Protein AF-A0A921FK19-F1 (afdb_monomer_lite)

Foldseek 3Di:
DDDDDDDDDDDPPPPPPDPDPDDPDDPDQQFDPPVPADWDADPDPPDQFRIWGDHRRDIDTHGDPDPQAPDDLFPQDPLLLLLLVLVLCCVPVNDLSVVQLVLLVVFFWEWEWAADDPPQPADADHTWIQTHRPDRQQWTWYWHDDTQQIKIFTDTPSHTDDIDGSVRSSNVCSVVHCNVVSVVRSVRYDYDDDD

Radius of gyration: 23.71 Å; chains: 1; bounding box: 50×85×59 Å

Sequence (195 aa):
MSLVALFLVIVPVLATTQKVEAAWGNLGVYNMPSKMRGTWVSRDKKSVYNKIRITKNTITLTHKHKAKGTLSANDISPQENVALITVYAANKYRGAWQSTLQNAEHSSLNVSLIKRDDSSNYRGQGYIYEVNAGKDLHTRYTLQGNGSSQKIFLYQDERYLGTATVEQIVRFLNEINCDAEISHLQKKVTIGGSS

pLDDT: mean 79.04, std 20.81, range [30.19, 98.31]

Secondary structure (DSSP, 8-state):
-----------------------TTSS------GGG-EEE--SSTT-SEEEEEE-SS-EEEEE--PPPP---SSS--HHHHHHHHHHHHHHHH-THHHHHHHHHHHS-EEEEEEPPPTT----SEEEEEEEEESEEEEEEEEEES-GGG-EEEEEETTEEEEEEEHHHHHHHHHHHT-HHHHHHHGGGEEEPPP-

Structure (mmCIF, N/CA/C/O backbone):
data_AF-A0A921FK19-F1
#
_entry.id   AF-A0A921FK19-F1
#
loop_
_atom_site.group_PDB
_atom_site.id
_atom_site.type_symbol
_atom_site.label_atom_id
_atom_site.label_alt_id
_atom_site.label_comp_id
_atom_site.label_asym_id
_atom_site.label_entity_id
_atom_site.label_seq_id
_atom_site.pdbx_PDB_ins_code
_atom_site.Cartn_x
_atom_site.Cartn_y
_atom_site.Cartn_z
_atom_site.occupancy
_atom_site.B_iso_or_equiv
_atom_site.auth_seq_id
_atom_site.auth_comp_id
_atom_site.auth_asym_id
_atom_site.auth_atom_id
_atom_site.pdbx_PDB_model_num
ATOM 1 N N . MET A 1 1 ? -23.857 -68.779 -34.425 1.00 38.28 1 MET A N 1
ATOM 2 C CA . MET A 1 1 ? -22.554 -68.606 -33.746 1.00 38.28 1 MET A CA 1
ATOM 3 C C . MET A 1 1 ? -22.171 -67.135 -33.802 1.00 38.28 1 MET A C 1
ATOM 5 O O . MET A 1 1 ? -22.432 -66.507 -34.816 1.00 38.28 1 MET A O 1
ATOM 9 N N . SER A 1 2 ? -21.545 -66.654 -32.725 1.00 35.28 2 SER A N 1
ATOM 10 C CA . SER A 1 2 ? -20.979 -65.316 -32.479 1.00 35.28 2 SER A CA 1
ATOM 11 C C . SER A 1 2 ? -21.876 -64.322 -31.725 1.00 35.28 2 SER A C 1
ATOM 13 O O . SER A 1 2 ? -22.684 -63.594 -32.294 1.00 35.28 2 SER A O 1
ATOM 15 N N . LEU A 1 3 ? -21.700 -64.343 -30.401 1.00 31.41 3 LEU A N 1
ATOM 16 C CA . LEU A 1 3 ? -22.184 -63.383 -29.415 1.00 31.41 3 LEU A CA 1
ATOM 17 C C . LEU A 1 3 ? -21.084 -62.316 -29.256 1.00 31.41 3 LEU A C 1
ATOM 19 O O . LEU A 1 3 ? -19.992 -62.635 -28.789 1.00 31.41 3 LEU A O 1
ATOM 23 N N . VAL A 1 4 ? -21.334 -61.075 -29.674 1.00 33.69 4 VAL A N 1
ATOM 24 C CA . VAL A 1 4 ? -20.392 -59.960 -29.470 1.00 33.69 4 VAL A CA 1
ATOM 25 C C . VAL A 1 4 ? -20.648 -59.368 -28.085 1.00 33.69 4 VAL A C 1
ATOM 27 O O . VAL A 1 4 ? -21.677 -58.737 -27.851 1.00 33.69 4 VAL A O 1
ATOM 30 N N . ALA A 1 5 ? -19.724 -59.606 -27.155 1.00 35.12 5 ALA A N 1
ATOM 31 C CA . ALA A 1 5 ? -19.734 -59.020 -25.820 1.00 35.12 5 ALA A CA 1
ATOM 32 C C . ALA A 1 5 ? -19.199 -57.579 -25.872 1.00 35.12 5 ALA A C 1
ATOM 34 O O . ALA A 1 5 ? -18.037 -57.348 -26.204 1.00 35.12 5 ALA A O 1
ATOM 35 N N . LEU A 1 6 ? -20.049 -56.610 -25.533 1.00 30.19 6 LEU A N 1
ATOM 36 C CA . LEU A 1 6 ? -19.676 -55.207 -25.366 1.00 30.19 6 LEU A CA 1
ATOM 37 C C . LEU A 1 6 ? -19.079 -55.017 -23.961 1.00 30.19 6 LEU A C 1
ATOM 39 O O . LEU A 1 6 ? -19.810 -54.941 -22.975 1.00 30.19 6 LEU A O 1
ATOM 43 N N . PHE A 1 7 ? -17.750 -54.961 -23.856 1.00 32.59 7 PHE A N 1
ATOM 44 C CA . PHE A 1 7 ? -17.071 -54.579 -22.616 1.00 32.59 7 PHE A CA 1
ATOM 45 C C . PHE A 1 7 ? -17.133 -53.058 -22.439 1.00 32.59 7 PHE A C 1
ATOM 47 O O . PHE A 1 7 ? -16.473 -52.304 -23.152 1.00 32.59 7 PHE A O 1
ATOM 54 N N . LEU A 1 8 ? -17.922 -52.607 -21.463 1.00 30.95 8 LEU A N 1
ATOM 55 C CA . LEU A 1 8 ? -17.896 -51.233 -20.971 1.00 30.95 8 LEU A CA 1
ATOM 56 C C . LEU A 1 8 ? -16.651 -51.067 -20.080 1.00 30.95 8 LEU A C 1
ATOM 58 O O . LEU A 1 8 ? -16.629 -51.527 -18.939 1.00 30.95 8 LEU A O 1
ATOM 62 N N . VAL A 1 9 ? -15.595 -50.437 -20.596 1.00 33.25 9 VAL A N 1
ATOM 63 C CA . VAL A 1 9 ? -14.427 -50.049 -19.790 1.00 33.25 9 VAL A CA 1
ATOM 64 C C . VAL A 1 9 ? -14.761 -48.741 -19.078 1.00 33.25 9 VAL A C 1
ATOM 66 O O . VAL A 1 9 ? -14.727 -47.666 -19.673 1.00 33.25 9 VAL A O 1
ATOM 69 N N . ILE A 1 10 ? -15.107 -48.825 -17.795 1.00 34.75 10 ILE A N 1
ATOM 70 C CA . ILE A 1 10 ? -15.200 -47.651 -16.924 1.00 34.75 10 ILE A CA 1
ATOM 71 C C . ILE A 1 10 ? -13.774 -47.315 -16.485 1.00 34.75 10 ILE A C 1
ATOM 73 O O . ILE A 1 10 ? -13.191 -48.024 -15.669 1.00 34.75 10 ILE A O 1
ATOM 77 N N . VAL A 1 11 ? -13.199 -46.247 -17.039 1.00 32.69 11 VAL A N 1
ATOM 78 C CA . VAL A 1 11 ? -11.940 -45.674 -16.545 1.00 32.69 11 VAL A CA 1
ATOM 79 C C . VAL A 1 11 ? -12.284 -44.772 -15.356 1.00 32.69 11 VAL A C 1
ATOM 81 O O . VAL A 1 11 ? -12.947 -43.752 -15.560 1.00 32.69 11 VAL A O 1
ATOM 84 N N . PRO A 1 12 ? -11.885 -45.093 -14.112 1.00 36.03 12 PRO A N 1
ATOM 85 C CA . PRO A 1 12 ? -12.040 -44.147 -13.021 1.00 36.03 12 PRO A CA 1
ATOM 86 C C . PRO A 1 12 ? -11.080 -42.977 -13.257 1.00 36.03 12 PRO A C 1
ATOM 88 O O . PRO A 1 12 ? -9.860 -43.131 -13.210 1.00 36.03 12 PRO A O 1
ATOM 91 N N . VAL A 1 13 ? -11.638 -41.793 -13.521 1.00 36.69 13 VAL A N 1
ATOM 92 C CA . VAL A 1 13 ? -10.896 -40.531 -13.461 1.00 36.69 13 VAL A CA 1
ATOM 93 C C . VAL A 1 13 ? -10.441 -40.358 -12.017 1.00 36.69 13 VAL A C 1
ATOM 95 O O . VAL A 1 13 ? -11.235 -40.050 -11.127 1.00 36.69 13 VAL A O 1
ATOM 98 N N . LEU A 1 14 ? -9.157 -40.607 -11.777 1.00 33.62 14 LEU A N 1
ATOM 99 C CA . LEU A 1 14 ? -8.515 -40.354 -10.499 1.00 33.62 14 LEU A CA 1
ATOM 100 C C . LEU A 1 14 ? -8.402 -38.832 -10.343 1.00 33.62 14 LEU A C 1
ATOM 102 O O . LEU A 1 14 ? -7.459 -38.206 -10.821 1.00 33.62 14 LEU A O 1
ATOM 106 N N . ALA A 1 15 ? -9.409 -38.215 -9.726 1.00 38.22 15 ALA A N 1
ATOM 107 C CA . ALA A 1 15 ? -9.343 -36.818 -9.332 1.00 38.22 15 ALA A CA 1
ATOM 108 C C . ALA A 1 15 ? -8.298 -36.688 -8.215 1.00 38.22 15 ALA A C 1
ATOM 110 O O . ALA A 1 15 ? -8.593 -36.879 -7.037 1.00 38.22 15 ALA A O 1
ATOM 111 N N . THR A 1 16 ? -7.052 -36.389 -8.578 1.00 36.16 16 THR A N 1
ATOM 112 C CA . THR A 1 16 ? -6.035 -35.950 -7.624 1.00 36.16 16 THR A CA 1
ATOM 113 C C . THR A 1 16 ? -6.447 -34.589 -7.081 1.00 36.16 16 THR A C 1
ATOM 115 O O . THR A 1 16 ? -6.124 -33.547 -7.648 1.00 36.16 16 THR A O 1
ATOM 118 N N . THR A 1 17 ? -7.191 -34.585 -5.976 1.00 35.88 17 THR A N 1
ATOM 119 C CA . THR A 1 17 ? -7.379 -33.393 -5.151 1.00 35.88 17 THR A CA 1
ATOM 120 C C . THR A 1 17 ? -6.024 -32.999 -4.579 1.00 35.88 17 THR A C 1
ATOM 122 O O . THR A 1 17 ? -5.540 -33.611 -3.627 1.00 35.88 17 THR A O 1
ATOM 125 N N . GLN A 1 18 ? -5.398 -31.984 -5.177 1.00 34.72 18 GLN A N 1
ATOM 126 C CA . GLN A 1 18 ? -4.282 -31.273 -4.568 1.00 34.72 18 GLN A CA 1
ATOM 127 C C . GLN A 1 18 ? -4.732 -30.782 -3.190 1.00 34.72 18 GLN A C 1
ATOM 129 O O . GLN A 1 18 ? -5.675 -29.999 -3.060 1.00 34.72 18 GLN A O 1
ATOM 134 N N . LYS A 1 19 ? -4.078 -31.293 -2.149 1.00 36.41 19 LYS A N 1
ATOM 135 C CA . LYS A 1 19 ? -4.316 -30.909 -0.764 1.00 36.41 19 LYS A CA 1
ATOM 136 C C . LYS A 1 19 ? -3.743 -29.505 -0.575 1.00 36.41 19 LYS A C 1
ATOM 138 O O . LYS A 1 19 ? -2.561 -29.345 -0.299 1.00 36.41 19 LYS A O 1
ATOM 143 N N . VAL A 1 20 ? -4.570 -28.485 -0.791 1.00 42.38 20 VAL A N 1
ATOM 144 C CA . VAL A 1 20 ? -4.238 -27.111 -0.409 1.00 42.38 20 VAL A CA 1
ATOM 145 C C . VAL A 1 20 ? -4.179 -27.100 1.115 1.00 42.38 20 VAL A C 1
ATOM 147 O O . VAL A 1 20 ? -5.205 -27.281 1.774 1.00 42.38 20 VAL A O 1
ATOM 150 N N . GLU A 1 21 ? -2.984 -26.955 1.687 1.00 37.41 21 GLU A N 1
ATOM 151 C CA . GLU A 1 21 ? -2.832 -26.720 3.120 1.00 37.41 21 GLU A CA 1
ATOM 152 C C . GLU A 1 21 ? -3.488 -25.381 3.456 1.00 37.41 21 GLU A C 1
ATOM 154 O O . GLU A 1 21 ? -2.962 -24.295 3.220 1.00 37.41 21 GLU A O 1
ATOM 159 N N . ALA A 1 22 ? -4.720 -25.478 3.941 1.00 40.38 22 ALA A N 1
ATOM 160 C CA . ALA A 1 22 ? -5.491 -24.360 4.426 1.00 40.38 22 ALA A CA 1
ATOM 161 C C . ALA A 1 22 ? -4.767 -23.736 5.624 1.00 40.38 22 ALA A C 1
ATOM 163 O O . ALA A 1 22 ? -4.707 -24.332 6.700 1.00 40.38 22 ALA A O 1
ATOM 164 N N . ALA A 1 23 ? -4.280 -22.505 5.455 1.00 42.38 23 ALA A N 1
ATOM 165 C CA . ALA A 1 23 ? -4.011 -21.622 6.579 1.00 42.38 23 ALA A CA 1
ATOM 166 C C . ALA A 1 23 ? -5.247 -21.609 7.500 1.00 42.38 23 ALA A C 1
ATOM 168 O O . ALA A 1 23 ? -6.385 -21.577 7.022 1.00 42.38 23 ALA A O 1
ATOM 169 N N . TRP A 1 24 ? -5.003 -21.720 8.806 1.00 37.69 24 TRP A N 1
ATOM 170 C CA . TRP A 1 24 ? -5.981 -21.779 9.894 1.00 37.69 24 TRP A CA 1
ATOM 171 C C . TRP A 1 24 ? -7.350 -21.160 9.552 1.00 37.69 24 TRP A C 1
ATOM 173 O O . TRP A 1 24 ? -7.464 -19.954 9.354 1.00 37.69 24 TRP A O 1
ATOM 183 N N . GLY A 1 25 ? -8.398 -21.996 9.517 1.00 48.38 25 GLY A N 1
ATOM 184 C CA . GLY A 1 25 ? -9.800 -21.553 9.443 1.00 48.38 25 GLY A CA 1
ATOM 185 C C . GLY A 1 25 ? -10.591 -21.925 8.183 1.00 48.38 25 GLY A C 1
ATOM 186 O O . GLY A 1 25 ? -11.800 -21.721 8.174 1.00 48.38 25 GLY A O 1
ATOM 187 N N . ASN A 1 26 ? -9.974 -22.514 7.153 1.00 49.28 26 ASN A N 1
ATOM 188 C CA . ASN A 1 26 ? -10.651 -22.732 5.860 1.00 49.28 26 ASN A CA 1
ATOM 189 C C . ASN A 1 26 ? -11.388 -24.079 5.676 1.00 49.28 26 ASN A C 1
ATOM 191 O O . ASN A 1 26 ? -12.011 -24.271 4.636 1.00 49.28 26 ASN A O 1
ATOM 195 N N . LEU A 1 27 ? -11.351 -25.016 6.636 1.00 43.97 27 LEU A N 1
ATOM 196 C CA . LEU A 1 27 ? -11.938 -26.365 6.452 1.00 43.97 27 LEU A CA 1
ATOM 197 C C . LEU A 1 27 ? -12.694 -26.943 7.664 1.00 43.97 27 LEU A C 1
ATOM 199 O O . LEU A 1 27 ? -13.139 -28.087 7.629 1.00 43.97 27 LEU A O 1
ATOM 203 N N . GLY A 1 28 ? -12.893 -26.170 8.731 1.00 49.59 28 GLY A N 1
ATOM 204 C CA . GLY A 1 28 ? -13.719 -26.600 9.859 1.00 49.59 28 GLY A CA 1
ATOM 205 C C . GLY A 1 28 ? -15.136 -26.059 9.729 1.00 49.59 28 GLY A C 1
ATOM 206 O O . GLY A 1 28 ? -15.317 -24.844 9.707 1.00 49.59 28 GLY A O 1
ATOM 207 N N . VAL A 1 29 ? -16.158 -26.922 9.721 1.00 54.28 29 VAL A N 1
ATOM 208 C CA . VAL A 1 29 ? -17.559 -26.494 9.907 1.00 54.28 29 VAL A CA 1
ATOM 209 C C . VAL A 1 29 ? -17.757 -26.117 11.380 1.00 54.28 29 VAL A C 1
ATOM 211 O O . VAL A 1 29 ? -18.472 -26.783 12.127 1.00 54.28 29 VAL A O 1
ATOM 214 N N . TYR A 1 30 ? -17.061 -25.079 11.847 1.00 57.38 30 TYR A N 1
ATOM 215 C CA . TYR A 1 30 ? -17.230 -24.585 13.203 1.00 57.38 30 TYR A CA 1
ATOM 216 C C . TYR A 1 30 ? -18.562 -23.842 13.280 1.00 57.38 30 TYR A C 1
ATOM 218 O O . TYR A 1 30 ? -18.674 -22.655 12.974 1.00 57.38 30 TYR A O 1
ATOM 226 N N . ASN A 1 31 ? -19.606 -24.586 13.646 1.00 71.94 31 ASN A N 1
ATOM 227 C CA . ASN A 1 31 ? -20.927 -24.029 13.868 1.00 71.94 31 ASN A CA 1
ATOM 228 C C . ASN A 1 31 ? -20.943 -23.313 15.211 1.00 71.94 31 ASN A C 1
ATOM 230 O O . ASN A 1 31 ? -20.916 -23.955 16.262 1.00 71.94 31 ASN A O 1
ATOM 234 N N . MET A 1 32 ? -21.067 -21.990 15.180 1.00 76.31 32 MET A N 1
ATOM 235 C CA . MET A 1 32 ? -21.101 -21.206 16.407 1.00 76.31 32 MET A CA 1
ATOM 236 C C . MET A 1 32 ? -22.267 -21.670 17.297 1.00 76.31 32 MET A C 1
ATOM 238 O O . MET A 1 32 ? -23.366 -21.845 16.762 1.00 76.31 32 MET A O 1
ATOM 242 N N . PRO A 1 33 ? -22.108 -21.900 18.612 1.00 83.00 33 PRO A N 1
ATOM 243 C CA . PRO A 1 33 ? -23.211 -22.334 19.472 1.00 83.00 33 PRO A CA 1
ATOM 244 C C . PRO A 1 33 ? -24.394 -21.361 19.415 1.00 83.00 33 PRO A C 1
ATOM 246 O O . PRO A 1 33 ? -24.184 -20.152 19.367 1.00 83.00 33 PRO A O 1
ATOM 249 N N . SER A 1 34 ? -25.638 -21.856 19.450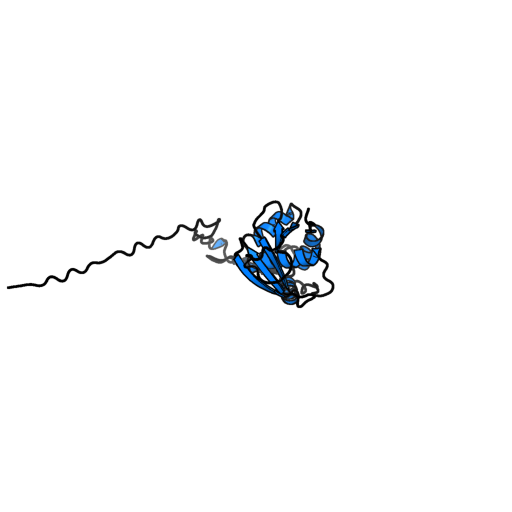 1.00 81.81 34 SER A N 1
ATOM 250 C CA . SER A 1 34 ? -26.848 -21.012 19.343 1.00 81.81 34 SER A CA 1
ATOM 251 C C . SER A 1 34 ? -26.852 -19.850 20.341 1.00 81.81 34 SER A C 1
ATOM 253 O O . SER A 1 34 ? -27.181 -18.734 19.960 1.00 81.81 34 SER A O 1
ATOM 255 N N . LYS A 1 35 ? -26.377 -20.090 21.569 1.00 85.75 35 LYS A N 1
ATOM 256 C CA . LYS A 1 35 ? -26.232 -19.089 22.641 1.00 85.75 35 LYS A CA 1
ATOM 257 C C . LYS A 1 35 ? -25.224 -17.962 22.366 1.00 85.75 35 LYS A C 1
ATOM 259 O O . LYS A 1 35 ? -25.252 -16.949 23.049 1.00 85.75 35 LYS A O 1
ATOM 264 N N . MET A 1 36 ? -24.309 -18.149 21.415 1.00 79.19 36 MET A N 1
ATOM 265 C CA . MET A 1 36 ? -23.303 -17.151 21.017 1.00 79.19 36 MET A CA 1
ATOM 266 C C . MET A 1 36 ? -23.698 -16.405 19.737 1.00 79.19 36 MET A C 1
ATOM 268 O O . MET A 1 36 ? -23.087 -15.395 19.380 1.00 79.19 36 MET A O 1
ATOM 272 N N . ARG A 1 37 ? -24.719 -16.898 19.030 1.00 87.31 37 ARG A N 1
ATOM 273 C CA . ARG A 1 37 ? -25.253 -16.248 17.835 1.00 87.31 37 ARG A CA 1
ATOM 274 C C . ARG A 1 37 ? -26.103 -15.055 18.240 1.00 87.31 37 ARG A C 1
ATOM 276 O O . ARG A 1 37 ? -26.764 -15.066 19.272 1.00 87.31 37 ARG A O 1
ATOM 283 N N . GLY A 1 38 ? -26.124 -14.045 17.387 1.00 86.75 38 GLY A N 1
ATOM 284 C CA . GLY A 1 38 ? -26.900 -12.838 17.624 1.00 86.75 38 GLY A CA 1
ATOM 285 C C . GLY A 1 38 ? -26.188 -11.589 17.145 1.00 86.75 38 GLY A C 1
ATOM 286 O O . GLY A 1 38 ? -25.136 -11.650 16.505 1.00 86.75 38 GLY A O 1
ATOM 287 N N . THR A 1 39 ? -26.802 -10.449 17.440 1.00 87.94 39 THR A N 1
ATOM 288 C CA . THR A 1 39 ? -26.209 -9.138 17.191 1.00 87.94 39 THR A CA 1
ATOM 289 C C . THR A 1 39 ? -25.656 -8.614 18.506 1.00 87.94 39 THR A C 1
ATOM 291 O O . THR A 1 39 ? -26.410 -8.342 19.434 1.00 87.94 39 THR A O 1
ATOM 294 N N . TRP A 1 40 ? -24.343 -8.474 18.568 1.00 83.19 40 TRP A N 1
ATOM 295 C CA . TRP A 1 40 ? -23.612 -7.933 19.698 1.00 83.19 40 TRP A CA 1
ATOM 296 C C . TRP A 1 40 ? -23.284 -6.473 19.417 1.00 83.19 40 TRP A C 1
ATOM 298 O O . TRP A 1 40 ? -22.844 -6.125 18.321 1.00 83.19 40 TRP A O 1
ATOM 308 N N . VAL A 1 41 ? -23.486 -5.613 20.407 1.00 79.62 41 VAL A N 1
ATOM 309 C CA . VAL A 1 41 ? -23.107 -4.201 20.345 1.00 79.62 41 VAL A CA 1
ATOM 310 C C . VAL A 1 41 ? -22.135 -3.917 21.476 1.00 79.62 41 VAL A C 1
ATOM 312 O O . VAL A 1 41 ? -22.290 -4.430 22.585 1.00 79.62 41 VAL A O 1
ATOM 315 N N . SER A 1 42 ? -21.104 -3.124 21.197 1.00 69.50 42 SER A N 1
ATOM 316 C CA . SER A 1 42 ? -20.189 -2.699 22.251 1.00 69.50 42 SER A CA 1
ATOM 317 C C . SER A 1 42 ? -20.921 -1.756 23.196 1.00 69.50 42 SER A C 1
ATOM 319 O O . SER A 1 42 ? -21.440 -0.727 22.763 1.00 69.50 42 SER A O 1
ATOM 321 N N . ARG A 1 43 ? -20.917 -2.077 24.493 1.00 65.31 43 ARG A N 1
ATOM 322 C CA . ARG A 1 43 ? -21.359 -1.143 25.538 1.00 65.31 43 ARG A CA 1
ATOM 323 C C . ARG A 1 43 ? -20.430 0.073 25.615 1.00 65.31 43 ARG A C 1
ATOM 325 O O . ARG A 1 43 ? -20.877 1.170 25.935 1.00 65.31 43 ARG A O 1
ATOM 332 N N . ASP A 1 44 ? -19.151 -0.117 25.302 1.00 59.81 44 ASP A N 1
ATOM 333 C CA . ASP A 1 44 ? -18.167 0.957 25.303 1.00 59.81 44 ASP A CA 1
ATOM 334 C C . ASP A 1 44 ? -18.266 1.794 24.015 1.00 59.81 44 ASP A C 1
ATOM 336 O O . ASP A 1 44 ? -18.237 1.268 22.891 1.00 59.81 44 ASP A O 1
ATOM 340 N N . LYS A 1 45 ? -18.345 3.121 24.181 1.00 57.00 45 LYS A N 1
ATOM 341 C CA . LYS A 1 45 ? -18.346 4.097 23.084 1.00 57.00 45 LYS A CA 1
ATOM 342 C C . LYS A 1 45 ? -17.023 4.093 22.308 1.00 57.00 45 LYS A C 1
ATOM 344 O O . LYS A 1 45 ? -17.024 4.553 21.169 1.00 57.00 45 LYS A O 1
ATOM 349 N N . LYS A 1 46 ? -15.950 3.512 22.860 1.00 57.69 46 LYS A N 1
ATOM 350 C CA . LYS A 1 46 ? -14.628 3.394 22.221 1.00 57.69 46 LYS A CA 1
ATOM 351 C C . LYS A 1 46 ? -14.530 2.347 21.106 1.00 57.69 46 LYS A C 1
ATOM 353 O O . LYS A 1 46 ? -13.578 2.388 20.336 1.00 57.69 46 LYS A O 1
ATOM 358 N N . SER A 1 47 ? -15.488 1.424 20.975 1.00 63.94 47 SER A N 1
ATOM 359 C CA . SER A 1 47 ? -15.437 0.438 19.883 1.00 63.94 47 SER A CA 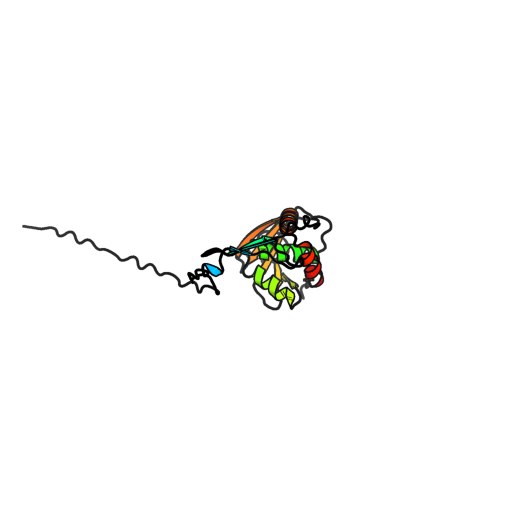1
ATOM 360 C C . SER A 1 47 ? -15.623 1.099 18.514 1.00 63.94 47 SER A C 1
ATOM 362 O O . SER A 1 47 ? -16.529 1.921 18.334 1.00 63.94 47 SER A O 1
ATOM 364 N N . VAL A 1 48 ? -14.791 0.699 17.547 1.00 67.38 48 VAL A N 1
ATOM 365 C CA . VAL A 1 48 ? -14.861 1.119 16.134 1.00 67.38 48 VAL A CA 1
ATOM 366 C C . VAL A 1 48 ? -16.015 0.457 15.369 1.00 67.38 48 VAL A C 1
ATOM 368 O O . VAL A 1 48 ? -16.365 0.889 14.269 1.00 67.38 48 VAL A O 1
ATOM 371 N N . TYR A 1 49 ? -16.647 -0.560 15.963 1.00 70.44 49 TYR A N 1
ATOM 372 C CA . TYR A 1 49 ? -17.780 -1.280 15.391 1.00 70.44 49 TYR A CA 1
ATOM 373 C C . TYR A 1 49 ? -19.098 -0.857 16.050 1.00 70.44 49 TYR A C 1
ATOM 375 O O . TYR A 1 49 ? -19.203 -0.759 17.273 1.00 70.44 49 TYR A O 1
ATOM 383 N N . ASN A 1 50 ? -20.121 -0.624 15.225 1.00 72.44 50 ASN A N 1
ATOM 384 C CA . ASN A 1 50 ? -21.503 -0.411 15.655 1.00 72.44 50 ASN A CA 1
ATOM 385 C C . ASN A 1 50 ? -22.122 -1.727 16.137 1.00 72.44 50 ASN A C 1
ATOM 387 O O . ASN A 1 50 ? -22.769 -1.758 17.181 1.00 72.44 50 ASN A O 1
ATOM 391 N N . LYS A 1 51 ? -21.927 -2.813 15.378 1.00 83.50 51 LYS A N 1
ATOM 392 C CA . LYS A 1 51 ? -22.462 -4.139 15.710 1.00 83.50 51 LYS A CA 1
ATOM 393 C C . LYS A 1 51 ? -21.609 -5.270 15.141 1.00 83.50 51 LYS A C 1
ATOM 395 O O . LYS A 1 51 ? -21.007 -5.130 14.080 1.00 83.50 51 LYS A O 1
ATOM 400 N N . ILE A 1 52 ? -21.616 -6.404 15.827 1.00 85.56 52 ILE A N 1
ATOM 401 C CA . ILE A 1 52 ? -21.052 -7.682 15.396 1.00 85.56 52 ILE A CA 1
ATOM 402 C C . ILE A 1 52 ? -22.218 -8.656 15.274 1.00 85.56 52 ILE A C 1
ATOM 404 O O . ILE A 1 52 ? -22.913 -8.913 16.251 1.00 85.56 52 ILE A O 1
ATOM 408 N N . ARG A 1 53 ? -22.464 -9.201 14.087 1.00 86.06 53 ARG A N 1
ATOM 409 C CA . ARG A 1 53 ? -23.469 -10.243 13.882 1.00 86.06 53 ARG A CA 1
ATOM 410 C C . ARG A 1 53 ? -22.775 -11.584 13.749 1.00 86.06 53 ARG A C 1
ATOM 412 O O . ARG A 1 53 ? -22.004 -11.793 12.822 1.00 86.06 53 ARG A O 1
ATOM 419 N N . ILE A 1 54 ? -23.087 -12.490 14.659 1.00 85.00 54 ILE A N 1
ATOM 420 C CA . ILE A 1 54 ? -22.566 -13.851 14.667 1.00 85.00 54 ILE A CA 1
ATOM 421 C C . ILE A 1 54 ? -23.706 -14.780 14.262 1.00 85.00 54 ILE A C 1
ATOM 423 O O . ILE A 1 54 ? -24.739 -14.836 14.931 1.00 85.00 54 ILE A O 1
ATOM 427 N N . THR A 1 55 ? -23.542 -15.488 13.150 1.00 83.00 55 THR A N 1
ATOM 428 C CA . THR A 1 55 ? -24.486 -16.503 12.671 1.00 83.00 55 THR A CA 1
ATOM 429 C C . THR A 1 55 ? -23.910 -17.904 12.892 1.00 83.00 55 THR A C 1
ATOM 431 O O . THR A 1 55 ? -22.903 -18.081 13.575 1.00 83.00 55 THR A O 1
ATOM 434 N N . LYS A 1 56 ? -24.566 -18.932 12.340 1.00 78.69 56 LYS A N 1
ATOM 435 C CA . LYS A 1 56 ? -24.084 -20.314 12.413 1.00 78.69 56 LYS A CA 1
ATOM 436 C C . LYS A 1 56 ? -22.684 -20.466 11.807 1.00 78.69 56 LYS A C 1
ATOM 438 O O . LYS A 1 56 ? -21.893 -21.205 12.374 1.00 78.69 56 LYS A O 1
ATOM 443 N N . ASN A 1 57 ? -22.396 -19.776 10.704 1.00 75.88 57 ASN A N 1
ATOM 444 C CA . ASN A 1 57 ? -21.192 -19.979 9.890 1.00 75.88 57 ASN A CA 1
ATOM 445 C C . ASN A 1 57 ? -20.463 -18.682 9.501 1.00 75.88 57 ASN A C 1
ATOM 447 O O . ASN A 1 57 ? -19.447 -18.739 8.819 1.00 75.88 57 ASN A O 1
ATOM 451 N N . THR A 1 58 ? -20.981 -17.515 9.880 1.00 69.19 58 THR A N 1
ATOM 452 C CA . THR A 1 58 ? -20.422 -16.218 9.482 1.00 69.19 58 THR A CA 1
ATOM 453 C C . THR A 1 58 ? -20.371 -15.253 10.655 1.00 69.19 58 THR A C 1
ATOM 455 O O . THR A 1 58 ? -21.274 -15.211 11.493 1.00 69.19 58 THR A O 1
ATOM 458 N N . ILE A 1 59 ? -19.311 -14.448 10.689 1.00 77.81 59 ILE A N 1
ATOM 459 C CA . ILE A 1 59 ? -19.175 -13.300 11.581 1.00 77.81 59 ILE A CA 1
ATOM 460 C C . ILE A 1 59 ? -19.129 -12.058 10.695 1.00 77.81 59 ILE A C 1
ATOM 462 O O . ILE A 1 59 ? -18.247 -11.921 9.852 1.00 77.81 59 ILE A O 1
ATOM 466 N N . THR A 1 60 ? -20.093 -11.160 10.868 1.00 75.56 60 THR A N 1
ATOM 467 C CA . THR A 1 60 ? -20.169 -9.886 10.152 1.00 75.56 60 THR A CA 1
ATOM 468 C C . THR A 1 60 ? -19.899 -8.748 11.121 1.00 75.56 60 THR A C 1
ATOM 470 O O . THR A 1 60 ? -20.580 -8.617 12.136 1.00 75.56 60 THR A O 1
ATOM 473 N N . LEU A 1 61 ? -18.942 -7.891 10.789 1.00 79.00 61 LEU A N 1
ATOM 474 C CA . LEU A 1 61 ? -18.633 -6.685 11.547 1.00 79.00 61 LEU A CA 1
ATOM 475 C C . LEU A 1 61 ? -19.231 -5.479 10.818 1.00 79.00 61 LEU A C 1
ATOM 477 O O . LEU A 1 61 ? -19.043 -5.318 9.617 1.00 79.00 61 LEU A O 1
ATOM 481 N N . THR A 1 62 ? -19.985 -4.638 11.521 1.00 72.12 62 THR A N 1
ATOM 482 C CA . THR A 1 62 ? -20.494 -3.366 10.995 1.00 72.12 62 THR A CA 1
ATOM 483 C C . THR A 1 62 ? -19.786 -2.233 11.712 1.00 72.12 62 THR A C 1
ATOM 485 O O . THR A 1 62 ? -19.912 -2.102 12.930 1.00 72.12 62 THR A O 1
ATOM 488 N N . HIS A 1 63 ? -19.063 -1.403 10.969 1.00 66.31 63 HIS A N 1
ATOM 489 C CA . HIS A 1 63 ? -18.375 -0.238 11.516 1.00 66.31 63 HIS A CA 1
ATOM 490 C C . HIS A 1 63 ? -19.365 0.834 11.974 1.00 66.31 63 HIS A C 1
ATOM 492 O O . HIS A 1 63 ? -20.487 0.926 11.468 1.00 66.31 63 HIS A O 1
ATOM 498 N N . LYS A 1 64 ? -18.960 1.649 12.954 1.00 66.00 64 LYS A N 1
ATOM 499 C CA . LYS A 1 64 ? -19.661 2.914 13.188 1.00 66.00 64 LYS A CA 1
ATOM 500 C C . LYS A 1 64 ? -19.575 3.752 11.917 1.00 66.00 64 LYS A C 1
ATOM 502 O O . LYS A 1 64 ? -18.547 3.705 11.245 1.00 66.00 64 LYS A O 1
ATOM 507 N N . HIS A 1 65 ? -20.627 4.508 11.595 1.00 53.34 65 HIS A N 1
ATOM 508 C CA . HIS A 1 65 ? -20.522 5.564 10.590 1.00 53.34 65 HIS A CA 1
ATOM 509 C C . HIS A 1 65 ? -19.524 6.595 11.129 1.00 53.34 65 HIS A C 1
ATOM 511 O O . HIS A 1 65 ? -19.891 7.507 11.866 1.00 53.34 65 HIS A O 1
ATOM 517 N N . LYS A 1 66 ? -18.237 6.380 10.851 1.00 53.78 66 LYS A N 1
ATOM 518 C CA . LYS A 1 66 ? -17.225 7.419 10.954 1.00 53.78 66 LYS A CA 1
ATOM 519 C C . LYS A 1 66 ? -17.555 8.451 9.879 1.00 53.78 66 LYS A C 1
ATOM 521 O O . LYS A 1 66 ? -18.088 8.102 8.824 1.00 53.78 66 LYS A O 1
ATOM 526 N N . ALA A 1 67 ? -17.273 9.717 10.175 1.00 57.91 67 ALA A N 1
ATOM 527 C CA . ALA A 1 67 ? -17.213 10.725 9.128 1.00 57.91 67 ALA A CA 1
ATOM 528 C C . ALA A 1 67 ? -16.317 10.188 8.007 1.00 57.91 67 ALA A C 1
ATOM 530 O O . ALA A 1 67 ? -15.292 9.578 8.311 1.00 57.91 67 ALA A O 1
ATOM 531 N N . LYS A 1 68 ? -16.748 10.375 6.755 1.00 60.19 68 LYS A N 1
ATOM 532 C CA . LYS A 1 68 ? -15.992 9.956 5.572 1.00 60.19 68 LYS A CA 1
ATOM 533 C C . LYS A 1 68 ? -14.544 10.425 5.717 1.00 60.19 68 LYS A C 1
ATOM 535 O O . LYS A 1 68 ? -14.333 11.564 6.138 1.00 60.19 68 LYS A O 1
ATOM 540 N N . GLY A 1 69 ? -13.592 9.560 5.372 1.00 63.53 69 GLY A N 1
ATOM 541 C CA . GLY A 1 69 ? -12.182 9.925 5.419 1.00 63.53 69 GLY A CA 1
ATOM 542 C C . GLY A 1 69 ? -11.883 11.203 4.629 1.00 63.53 69 GLY A C 1
ATOM 543 O O . GLY A 1 69 ? -12.585 11.551 3.673 1.00 63.53 69 GLY A O 1
ATOM 544 N N . THR A 1 70 ? -10.859 11.919 5.071 1.00 82.25 70 THR A N 1
ATOM 545 C CA . THR A 1 70 ? -10.410 13.217 4.568 1.00 82.25 70 THR A CA 1
ATOM 546 C C . THR A 1 70 ? -9.154 13.106 3.703 1.00 82.25 70 THR A C 1
ATOM 548 O O . THR A 1 70 ? -8.554 14.133 3.390 1.00 82.25 70 THR A O 1
ATOM 551 N N . LEU A 1 71 ? -8.727 11.893 3.323 1.00 87.12 71 LEU A N 1
ATOM 552 C CA . LEU A 1 71 ? -7.569 11.701 2.445 1.00 87.12 71 LEU A CA 1
ATOM 553 C C . LEU A 1 71 ? -7.796 12.391 1.093 1.00 87.12 71 LEU A C 1
ATOM 555 O O . LEU A 1 71 ? -8.891 12.326 0.522 1.00 87.12 71 LEU A O 1
ATOM 559 N N . SER A 1 72 ? -6.736 13.009 0.575 1.00 88.69 72 SER A N 1
ATOM 560 C CA . SER A 1 72 ? -6.701 13.693 -0.719 1.00 88.69 72 SER A CA 1
ATOM 561 C C . SER A 1 72 ? -5.911 12.871 -1.733 1.00 88.69 72 SER A C 1
ATOM 563 O O . SER A 1 72 ? -4.940 12.212 -1.382 1.00 88.69 72 SER A O 1
ATOM 565 N N . ALA A 1 73 ? -6.317 12.925 -3.004 1.00 89.56 73 ALA A N 1
ATOM 566 C CA . ALA A 1 73 ? -5.565 12.340 -4.119 1.00 89.56 73 ALA A CA 1
ATOM 567 C C . ALA A 1 73 ? -4.508 13.298 -4.708 1.00 89.56 73 ALA A C 1
ATOM 569 O O . ALA A 1 73 ? -3.815 12.939 -5.659 1.00 89.56 73 ALA A O 1
ATOM 570 N N . ASN A 1 74 ? -4.419 14.516 -4.170 1.00 87.56 74 ASN A N 1
ATOM 571 C CA . ASN A 1 74 ? -3.517 15.574 -4.616 1.00 87.56 74 ASN A CA 1
ATOM 572 C C . ASN A 1 74 ? -2.439 15.829 -3.561 1.00 87.56 74 ASN A C 1
ATOM 574 O O . ASN A 1 74 ? -2.698 15.637 -2.374 1.00 87.56 74 ASN A O 1
ATOM 578 N N . ASP A 1 75 ? -1.267 16.285 -4.011 1.00 85.56 75 ASP A N 1
ATOM 579 C CA . ASP A 1 75 ? -0.130 16.682 -3.164 1.00 85.56 75 ASP A CA 1
ATOM 580 C C . ASP A 1 75 ? 0.363 15.587 -2.198 1.00 85.56 75 ASP A C 1
ATOM 582 O O . ASP A 1 75 ? 0.903 15.864 -1.129 1.00 85.56 75 ASP A O 1
ATOM 586 N N . ILE A 1 76 ? 0.197 14.323 -2.600 1.00 90.56 76 ILE A N 1
ATOM 587 C CA . ILE A 1 76 ? 0.596 13.147 -1.823 1.00 90.56 76 ILE A CA 1
ATOM 588 C C . ILE A 1 76 ? 2.124 13.037 -1.781 1.00 90.56 76 ILE A C 1
ATOM 590 O O . ILE A 1 76 ? 2.790 12.958 -2.820 1.00 90.56 76 ILE A O 1
ATOM 594 N N . SER A 1 77 ? 2.681 12.956 -0.573 1.00 92.12 77 SER A N 1
ATOM 595 C CA . SER A 1 77 ? 4.113 12.692 -0.384 1.00 92.12 77 SER A CA 1
ATOM 596 C C . SER A 1 77 ? 4.490 11.257 -0.800 1.00 92.12 77 SER A C 1
ATOM 598 O O . SER A 1 77 ? 3.647 10.359 -0.752 1.00 92.12 77 SER A O 1
ATOM 600 N N . PRO A 1 78 ? 5.755 10.966 -1.160 1.00 93.19 78 PRO A N 1
ATOM 601 C CA . PRO A 1 78 ? 6.171 9.602 -1.500 1.00 93.19 78 PRO A CA 1
ATOM 602 C C . PRO A 1 78 ? 5.847 8.570 -0.407 1.00 93.19 78 PRO A C 1
ATOM 604 O O . PRO A 1 78 ? 5.359 7.480 -0.703 1.00 93.19 78 PRO A O 1
ATOM 607 N N . GLN A 1 79 ? 6.068 8.928 0.859 1.00 95.19 79 GLN A N 1
ATOM 608 C CA . GLN A 1 79 ? 5.782 8.087 2.019 1.00 95.19 79 GLN A CA 1
ATOM 609 C C . GLN A 1 79 ? 4.283 7.838 2.187 1.00 95.19 79 GLN A C 1
ATOM 611 O O . GLN A 1 79 ? 3.858 6.712 2.452 1.00 95.19 79 GLN A O 1
ATOM 616 N N . GLU A 1 80 ? 3.470 8.875 2.000 1.00 95.44 80 GLU A N 1
ATOM 617 C CA . GLU A 1 80 ? 2.019 8.745 2.028 1.00 95.44 80 GLU A CA 1
ATOM 618 C C . GLU A 1 80 ? 1.516 7.868 0.877 1.00 95.44 80 GLU A C 1
ATOM 620 O O . GLU A 1 80 ? 0.688 6.992 1.112 1.00 95.44 80 GLU A O 1
ATOM 625 N N . ASN A 1 81 ? 2.073 7.996 -0.332 1.00 95.75 81 ASN A N 1
ATOM 626 C CA . ASN A 1 81 ? 1.701 7.148 -1.468 1.00 95.75 81 ASN A CA 1
ATOM 627 C C . ASN A 1 81 ? 1.968 5.662 -1.175 1.00 95.75 81 ASN A C 1
ATOM 629 O O . ASN A 1 81 ? 1.110 4.811 -1.403 1.00 95.75 81 ASN A O 1
ATOM 633 N N . VAL A 1 82 ? 3.129 5.343 -0.593 1.00 97.06 82 VAL A N 1
ATOM 634 C CA . VAL A 1 82 ? 3.461 3.974 -0.160 1.00 97.06 82 VAL A CA 1
ATOM 635 C C . VAL A 1 82 ? 2.456 3.462 0.873 1.00 97.06 82 VAL A C 1
ATOM 637 O O . VAL A 1 82 ? 1.988 2.324 0.762 1.00 97.06 82 VAL A O 1
ATOM 640 N N . ALA A 1 83 ? 2.098 4.287 1.860 1.00 97.50 83 ALA A N 1
ATOM 641 C CA . ALA A 1 83 ? 1.117 3.919 2.875 1.00 97.50 83 ALA A CA 1
ATOM 642 C C . ALA A 1 83 ? -0.270 3.664 2.257 1.00 97.50 83 ALA A C 1
ATOM 644 O O . ALA A 1 83 ? -0.877 2.628 2.532 1.00 97.50 83 ALA A O 1
ATOM 645 N N . LEU A 1 84 ? -0.738 4.553 1.371 1.00 97.88 84 LEU A N 1
ATOM 646 C CA . LEU A 1 84 ? -2.006 4.417 0.646 1.00 97.88 84 LEU A CA 1
ATOM 647 C C . LEU A 1 84 ? -2.050 3.108 -0.150 1.00 97.88 84 LEU A C 1
ATOM 649 O O . LEU A 1 84 ? -2.999 2.335 -0.012 1.00 97.88 84 LEU A O 1
ATOM 653 N N . ILE A 1 85 ? -1.010 2.824 -0.940 1.00 98.31 85 ILE A N 1
ATOM 654 C CA . ILE A 1 85 ? -0.913 1.602 -1.749 1.00 98.31 85 ILE A CA 1
ATOM 655 C C . ILE A 1 85 ? -0.936 0.359 -0.855 1.00 98.31 85 ILE A C 1
ATOM 657 O O . ILE A 1 85 ? -1.687 -0.576 -1.133 1.00 98.31 85 ILE A O 1
ATOM 661 N N . THR A 1 86 ? -0.164 0.361 0.234 1.00 97.94 86 THR A N 1
ATOM 662 C CA . THR A 1 86 ? -0.030 -0.793 1.137 1.00 97.94 86 THR A CA 1
ATOM 663 C C . THR A 1 86 ? -1.344 -1.111 1.844 1.00 97.94 86 THR A C 1
ATOM 665 O O . THR A 1 86 ? -1.805 -2.253 1.798 1.00 97.94 86 THR A O 1
ATOM 668 N N . VAL A 1 87 ? -1.997 -0.107 2.440 1.00 97.06 87 VAL A N 1
ATOM 669 C CA . VAL A 1 87 ? -3.278 -0.297 3.141 1.00 97.06 87 VAL A CA 1
ATOM 670 C C . VAL A 1 87 ? -4.381 -0.695 2.162 1.00 97.06 87 VAL A C 1
ATOM 672 O O . VAL A 1 87 ? -5.177 -1.590 2.457 1.00 97.06 87 VAL A O 1
ATOM 675 N N . TYR A 1 88 ? -4.411 -0.102 0.966 1.00 98.06 88 TYR A N 1
ATOM 676 C CA . TYR A 1 88 ? -5.352 -0.498 -0.081 1.00 98.06 88 TYR A CA 1
ATOM 677 C C . TYR A 1 88 ? -5.164 -1.955 -0.502 1.00 98.06 88 TYR A C 1
ATOM 679 O O . TYR A 1 88 ? -6.133 -2.717 -0.539 1.00 98.06 88 TYR A O 1
ATOM 687 N N . ALA A 1 89 ? -3.928 -2.361 -0.790 1.00 97.44 89 ALA A N 1
ATOM 688 C CA . ALA A 1 89 ? -3.619 -3.712 -1.230 1.00 97.44 89 ALA A CA 1
ATOM 689 C C . ALA A 1 89 ? -3.963 -4.752 -0.156 1.00 97.44 89 ALA A C 1
ATOM 691 O O . ALA A 1 89 ? -4.590 -5.770 -0.458 1.00 97.44 89 ALA A O 1
ATOM 692 N N . ALA A 1 90 ? -3.625 -4.458 1.101 1.00 94.88 90 ALA A N 1
ATOM 693 C CA . ALA A 1 90 ? -3.927 -5.299 2.252 1.00 94.88 90 ALA A CA 1
ATOM 694 C C . ALA A 1 90 ? -5.435 -5.516 2.429 1.00 94.88 90 ALA A C 1
ATOM 696 O O . ALA A 1 90 ? -5.882 -6.645 2.631 1.00 94.88 90 ALA A O 1
ATOM 697 N N . ASN A 1 91 ? -6.232 -4.452 2.306 1.00 91.56 91 ASN A N 1
ATOM 698 C CA . ASN A 1 91 ? -7.682 -4.533 2.468 1.00 91.56 91 ASN A CA 1
ATOM 699 C C . ASN A 1 91 ? -8.377 -5.185 1.263 1.00 91.56 91 ASN A C 1
ATOM 701 O O . ASN A 1 91 ? -9.337 -5.940 1.440 1.00 91.56 91 ASN A O 1
ATOM 705 N N . LYS A 1 92 ? -7.901 -4.919 0.041 1.00 93.69 92 LYS A N 1
ATOM 706 C CA . LYS A 1 92 ? -8.536 -5.405 -1.190 1.00 93.69 92 LYS A CA 1
ATOM 707 C C . LYS A 1 92 ? -8.133 -6.828 -1.570 1.00 93.69 92 LYS A C 1
ATOM 709 O O . LYS A 1 92 ? -9.008 -7.628 -1.893 1.00 93.69 92 LYS A O 1
ATOM 714 N N . TYR A 1 93 ? -6.837 -7.133 -1.562 1.00 90.00 93 TYR A N 1
ATOM 715 C CA . TYR A 1 93 ? -6.300 -8.415 -2.039 1.00 90.00 93 TYR A CA 1
ATOM 716 C C . TYR A 1 93 ? -5.930 -9.372 -0.907 1.00 90.00 93 TYR A C 1
ATOM 718 O O . TYR A 1 93 ? -5.906 -10.582 -1.129 1.00 90.00 93 TYR A O 1
ATOM 726 N N . ARG A 1 94 ? -5.721 -8.853 0.311 1.00 90.06 94 ARG A N 1
ATOM 727 C CA . ARG A 1 94 ? -5.331 -9.637 1.494 1.00 90.06 94 ARG A CA 1
ATOM 728 C C . ARG A 1 94 ? -4.019 -10.399 1.255 1.00 90.06 94 ARG A C 1
ATOM 730 O O . ARG A 1 94 ? -3.162 -9.925 0.512 1.00 90.06 94 ARG A O 1
ATOM 737 N N . GLY A 1 95 ? -3.827 -11.539 1.920 1.00 89.81 95 GLY A N 1
ATOM 738 C CA . GLY A 1 95 ? -2.656 -12.396 1.718 1.00 89.81 95 GLY A CA 1
ATOM 739 C C . GLY A 1 95 ? -1.361 -11.712 2.146 1.00 89.81 95 GLY A C 1
ATOM 740 O O . GLY A 1 95 ? -1.311 -11.112 3.221 1.00 89.81 95 GLY A O 1
ATOM 741 N N . ALA A 1 96 ? -0.335 -11.771 1.294 1.00 94.25 96 ALA A N 1
ATOM 742 C CA . ALA A 1 96 ? 0.975 -11.200 1.595 1.00 94.25 96 ALA A CA 1
ATOM 743 C C . ALA A 1 96 ? 0.890 -9.705 1.925 1.00 94.25 96 ALA A C 1
ATOM 745 O O . ALA A 1 96 ? 1.492 -9.263 2.894 1.00 94.25 96 ALA A O 1
ATOM 746 N N . TRP A 1 97 ? 0.057 -8.943 1.208 1.00 95.62 97 TRP A N 1
ATOM 747 C CA . TRP A 1 97 ? -0.147 -7.517 1.482 1.00 95.62 97 TRP A CA 1
ATOM 748 C C . TRP A 1 97 ? -0.726 -7.252 2.872 1.00 95.62 97 TRP A C 1
ATOM 750 O O . TRP A 1 97 ? -0.315 -6.306 3.542 1.00 95.62 97 TRP A O 1
ATOM 760 N N . GLN A 1 98 ? -1.646 -8.103 3.336 1.00 94.69 98 GLN A N 1
ATOM 761 C CA . GLN A 1 98 ? -2.179 -8.005 4.694 1.00 94.69 98 GLN A CA 1
ATOM 762 C C . GLN A 1 98 ? -1.110 -8.338 5.738 1.00 94.69 98 GLN A C 1
ATOM 764 O O . GLN A 1 98 ? -1.001 -7.636 6.740 1.00 94.69 98 GLN A O 1
ATOM 769 N N . SER A 1 99 ? -0.303 -9.371 5.497 1.00 91.75 99 SER A N 1
ATOM 770 C CA . SER A 1 99 ? 0.805 -9.730 6.382 1.00 91.75 99 SER A CA 1
ATOM 771 C C . SER A 1 99 ? 1.899 -8.656 6.420 1.00 91.75 99 SER A C 1
ATOM 773 O O . SER A 1 99 ? 2.392 -8.348 7.501 1.00 91.75 99 SER A O 1
ATOM 775 N N . THR A 1 100 ? 2.234 -8.026 5.289 1.00 94.25 100 THR A N 1
ATOM 776 C CA . THR A 1 100 ? 3.168 -6.889 5.227 1.00 94.25 100 THR A CA 1
ATOM 777 C C . THR A 1 100 ? 2.663 -5.722 6.075 1.00 94.25 100 THR A C 1
ATOM 779 O O . THR A 1 100 ? 3.419 -5.181 6.880 1.00 94.25 100 THR A O 1
ATOM 782 N N . LEU A 1 101 ? 1.376 -5.372 5.969 1.00 94.19 101 LEU A N 1
ATOM 783 C CA . LEU A 1 101 ? 0.773 -4.318 6.791 1.00 94.19 101 LEU A CA 1
ATOM 784 C C . LEU A 1 101 ? 0.806 -4.654 8.292 1.00 94.19 101 LEU A C 1
ATOM 786 O O . LEU A 1 101 ? 1.188 -3.808 9.094 1.00 94.19 101 LEU A O 1
ATOM 790 N N . GLN A 1 102 ? 0.471 -5.890 8.673 1.00 91.75 102 GLN A N 1
ATOM 791 C CA . GLN A 1 102 ? 0.527 -6.339 10.072 1.00 91.75 102 GLN A CA 1
ATOM 792 C C . GLN A 1 102 ? 1.951 -6.294 10.634 1.00 91.75 102 GLN A C 1
ATOM 794 O O . GLN A 1 102 ? 2.179 -5.800 11.734 1.00 91.75 102 GLN A O 1
ATOM 799 N N . ASN A 1 103 ? 2.945 -6.751 9.871 1.00 90.62 103 ASN A N 1
ATOM 800 C CA . ASN A 1 103 ? 4.337 -6.691 10.314 1.00 90.62 103 ASN A CA 1
ATOM 801 C C . ASN A 1 103 ? 4.828 -5.243 10.468 1.00 90.62 103 ASN A C 1
ATOM 803 O O . ASN A 1 103 ? 5.676 -4.955 11.321 1.00 90.62 103 ASN A O 1
ATOM 807 N N . ALA A 1 104 ? 4.283 -4.320 9.672 1.00 90.88 104 ALA A N 1
ATOM 808 C CA . ALA A 1 104 ? 4.570 -2.897 9.773 1.00 90.88 104 ALA A CA 1
ATOM 809 C C . ALA A 1 104 ? 3.999 -2.256 11.048 1.00 90.88 104 ALA A C 1
ATOM 811 O O . ALA A 1 104 ? 4.330 -1.109 11.328 1.00 90.88 104 ALA A O 1
ATOM 812 N N . GLU A 1 105 ? 3.210 -2.952 11.877 1.00 84.56 105 GLU A N 1
ATOM 813 C CA . GLU A 1 105 ? 2.866 -2.478 13.229 1.00 84.56 105 GLU A CA 1
ATOM 814 C C . GLU A 1 105 ? 4.097 -2.486 14.146 1.00 84.56 105 GLU A C 1
ATOM 816 O O . GLU A 1 105 ? 4.333 -1.538 14.898 1.00 84.56 105 GLU A O 1
ATOM 821 N N . HIS A 1 106 ? 4.950 -3.502 14.010 1.00 86.12 106 HIS A N 1
ATOM 822 C CA . HIS A 1 106 ? 6.109 -3.729 14.879 1.00 86.12 106 HIS A CA 1
ATOM 823 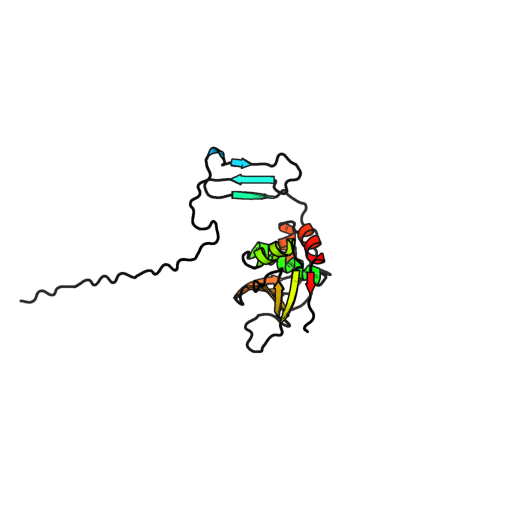C C . HIS A 1 106 ? 7.452 -3.359 14.237 1.00 86.12 106 HIS A C 1
ATOM 825 O O . HIS A 1 106 ? 8.477 -3.364 14.913 1.00 86.12 106 HIS A O 1
ATOM 831 N N . SER A 1 107 ? 7.461 -3.021 12.948 1.00 86.88 107 SER A N 1
ATOM 832 C CA . SER A 1 107 ? 8.671 -2.692 12.187 1.00 86.88 107 SER A CA 1
ATOM 833 C C . SER A 1 107 ? 8.450 -1.501 11.250 1.00 86.88 107 SER A C 1
ATOM 835 O O . SER A 1 107 ? 7.328 -1.005 11.126 1.00 86.88 107 SER A O 1
ATOM 837 N N . SER A 1 108 ? 9.518 -1.003 10.624 1.00 91.62 108 SER A N 1
ATOM 838 C CA . SER A 1 108 ? 9.417 -0.005 9.551 1.00 91.62 108 SER A CA 1
ATOM 839 C C . SER A 1 108 ? 8.896 -0.643 8.263 1.00 91.62 108 SER A C 1
ATOM 841 O O . SER A 1 108 ? 9.206 -1.800 7.969 1.00 91.62 108 SER A O 1
ATOM 843 N N . LEU A 1 109 ? 8.139 0.126 7.480 1.00 95.38 109 LEU A N 1
ATOM 844 C CA . LEU A 1 109 ? 7.696 -0.273 6.148 1.00 95.38 109 LEU A CA 1
ATOM 845 C C . LEU A 1 109 ? 8.760 0.165 5.137 1.00 95.38 109 LEU A C 1
ATOM 847 O O . LEU A 1 109 ? 8.888 1.348 4.831 1.00 95.38 109 LEU A O 1
ATOM 851 N N . ASN A 1 110 ? 9.558 -0.776 4.654 1.00 95.50 110 ASN A N 1
ATOM 852 C CA . ASN A 1 110 ? 10.678 -0.499 3.765 1.00 95.50 110 ASN A CA 1
ATOM 853 C C . ASN A 1 110 ? 10.266 -0.686 2.309 1.00 95.50 110 ASN A C 1
ATOM 855 O O . ASN A 1 110 ? 9.560 -1.638 1.979 1.00 95.50 110 ASN A O 1
ATOM 859 N N . VAL A 1 111 ? 10.739 0.203 1.442 1.00 96.12 111 VAL A N 1
ATOM 860 C CA . VAL A 1 111 ? 10.542 0.113 -0.002 1.00 96.12 111 VAL A CA 1
ATOM 861 C C . VAL A 1 111 ? 11.888 0.022 -0.696 1.00 96.12 111 VAL A C 1
ATOM 863 O O . VAL A 1 111 ? 12.687 0.955 -0.622 1.00 96.12 111 VAL A O 1
ATOM 866 N N . SER A 1 112 ? 12.105 -1.085 -1.393 1.00 94.12 112 SER A N 1
ATOM 867 C CA . SER A 1 112 ? 13.274 -1.321 -2.237 1.00 94.12 112 SER A CA 1
ATOM 868 C C . SER A 1 112 ? 12.933 -1.032 -3.696 1.00 94.12 112 SER A C 1
ATOM 870 O O . SER A 1 112 ? 11.866 -1.416 -4.181 1.00 94.12 112 SER A O 1
ATOM 872 N N . LEU A 1 113 ? 13.842 -0.361 -4.406 1.00 92.94 113 LEU A N 1
ATOM 873 C CA . LEU A 1 113 ? 13.702 -0.074 -5.833 1.00 92.94 113 LEU A CA 1
ATOM 874 C C . LEU A 1 113 ? 14.491 -1.105 -6.639 1.00 92.94 113 LEU A C 1
ATOM 876 O O . LEU A 1 113 ? 15.719 -1.120 -6.625 1.00 92.94 113 LEU A O 1
ATOM 880 N N . ILE A 1 114 ? 13.777 -1.949 -7.373 1.00 90.81 114 ILE A N 1
ATOM 881 C CA . ILE A 1 114 ? 14.359 -2.982 -8.225 1.00 90.81 114 ILE A CA 1
ATOM 882 C C . ILE A 1 114 ? 14.338 -2.473 -9.667 1.00 90.81 114 ILE A C 1
ATOM 884 O O . ILE A 1 114 ? 13.283 -2.106 -10.203 1.00 90.81 114 ILE A O 1
ATOM 888 N N . LYS A 1 115 ? 15.517 -2.413 -10.299 1.00 89.88 115 LYS A N 1
ATOM 889 C CA . LYS A 1 115 ? 15.632 -2.090 -11.727 1.00 89.88 115 LYS A CA 1
ATOM 890 C C . LYS A 1 115 ? 14.925 -3.159 -12.547 1.00 89.88 115 LYS A C 1
ATOM 892 O O . LYS A 1 115 ? 15.014 -4.347 -12.252 1.00 89.88 115 LYS A O 1
ATOM 897 N N . ARG A 1 116 ? 14.233 -2.721 -13.590 1.00 85.94 116 ARG A N 1
ATOM 898 C CA . ARG A 1 116 ? 13.593 -3.632 -14.529 1.00 85.94 116 ARG A CA 1
ATOM 899 C C . ARG A 1 116 ? 14.622 -4.172 -15.505 1.00 85.94 116 ARG A C 1
ATOM 901 O O . ARG A 1 116 ? 15.412 -3.401 -16.037 1.00 85.94 116 ARG A O 1
ATOM 908 N N . ASP A 1 117 ? 14.560 -5.474 -15.731 1.00 81.50 117 ASP A N 1
ATOM 909 C CA . ASP A 1 117 ? 15.206 -6.120 -16.866 1.00 81.50 117 ASP A CA 1
ATOM 910 C C . ASP A 1 117 ? 14.255 -6.127 -18.077 1.00 81.50 117 ASP A C 1
ATOM 912 O O . ASP A 1 117 ? 13.027 -6.065 -17.916 1.00 81.50 117 ASP A O 1
ATOM 916 N N . ASP A 1 118 ? 14.814 -6.229 -19.280 1.00 67.00 118 ASP A N 1
ATOM 917 C CA . ASP A 1 118 ? 14.087 -6.253 -20.554 1.00 67.00 118 ASP A CA 1
ATOM 918 C C . ASP A 1 118 ? 13.136 -7.461 -20.653 1.00 67.00 118 ASP A C 1
ATOM 920 O O . ASP A 1 118 ? 12.123 -7.414 -21.351 1.00 67.00 118 ASP A O 1
ATOM 924 N N . SER A 1 119 ? 13.406 -8.524 -19.888 1.00 61.28 119 SER A N 1
ATOM 925 C CA . SER A 1 119 ? 12.568 -9.726 -19.772 1.00 61.28 119 SER A CA 1
ATOM 926 C C . SER A 1 119 ? 11.377 -9.586 -18.801 1.00 61.28 119 SER A C 1
ATOM 928 O O . SER A 1 119 ? 10.556 -10.498 -18.671 1.00 61.28 119 SER A O 1
ATOM 930 N N . SER A 1 120 ? 11.253 -8.454 -18.096 1.00 74.25 120 SER A N 1
ATOM 931 C CA . SER A 1 120 ? 10.290 -8.293 -17.002 1.00 74.25 120 SER A CA 1
ATOM 932 C C . SER A 1 120 ? 8.839 -8.117 -17.488 1.00 74.25 120 SER A C 1
ATOM 934 O O . SER A 1 120 ? 8.461 -7.086 -18.045 1.00 74.25 120 SER A O 1
ATOM 936 N N . ASN A 1 121 ? 7.963 -9.075 -17.159 1.00 82.56 121 ASN A N 1
ATOM 937 C CA . ASN A 1 121 ? 6.524 -9.049 -17.496 1.00 82.56 121 ASN A CA 1
ATOM 938 C C . ASN A 1 121 ? 5.682 -8.053 -16.664 1.00 82.56 121 ASN A C 1
ATOM 940 O O . ASN A 1 121 ? 4.447 -8.108 -16.647 1.00 82.56 121 ASN A O 1
ATOM 944 N N . TYR A 1 122 ? 6.330 -7.129 -15.957 1.00 89.75 122 TYR A N 1
ATOM 945 C CA . TYR A 1 122 ? 5.655 -6.119 -15.157 1.00 89.75 122 TYR A CA 1
ATOM 946 C C . TYR A 1 122 ? 5.007 -5.055 -16.053 1.00 89.75 122 TYR A C 1
ATOM 948 O O . TYR A 1 122 ? 5.574 -4.563 -17.025 1.00 89.75 122 TYR A O 1
ATOM 956 N N . ARG A 1 123 ? 3.789 -4.645 -15.718 1.00 93.00 123 ARG A N 1
ATOM 957 C CA . ARG A 1 123 ? 3.126 -3.493 -16.348 1.00 93.00 123 ARG A CA 1
ATOM 958 C C . ARG A 1 123 ? 3.698 -2.185 -15.805 1.00 93.00 123 ARG A C 1
ATOM 960 O O . ARG A 1 123 ? 4.411 -2.179 -14.806 1.00 93.00 123 ARG A O 1
ATOM 967 N N . GLY A 1 124 ? 3.351 -1.072 -16.438 1.00 90.19 124 GLY A N 1
ATOM 968 C CA . GLY A 1 124 ? 3.806 0.256 -16.029 1.00 90.19 124 GLY A CA 1
ATOM 969 C C . GLY A 1 124 ? 5.245 0.558 -16.445 1.00 90.19 124 GLY A C 1
ATOM 970 O O . GLY A 1 124 ? 5.784 -0.082 -17.344 1.00 90.19 124 GLY A O 1
ATOM 971 N N . GLN A 1 125 ? 5.840 1.566 -15.817 1.00 86.69 125 GLN A N 1
ATOM 972 C CA . GLN A 1 125 ? 7.119 2.177 -16.179 1.00 86.69 125 GLN A CA 1
ATOM 973 C C . GLN A 1 125 ? 8.021 2.320 -14.942 1.00 86.69 125 GLN A C 1
ATOM 975 O O . GLN A 1 125 ? 7.554 2.225 -13.808 1.00 86.69 125 GLN A O 1
ATOM 980 N N . GLY A 1 126 ? 9.311 2.580 -15.163 1.00 89.88 126 GLY A N 1
ATOM 981 C CA . GLY A 1 126 ? 10.265 2.859 -14.088 1.00 89.88 126 GLY A CA 1
ATOM 982 C C . GLY A 1 126 ? 10.678 1.613 -13.306 1.00 89.88 126 GLY A C 1
ATOM 983 O O . GLY A 1 126 ? 10.929 0.567 -13.895 1.00 89.88 126 GLY A O 1
ATOM 984 N N . TYR A 1 127 ? 10.780 1.740 -11.985 1.00 92.62 127 TYR A N 1
ATOM 985 C CA . TYR A 1 127 ? 11.223 0.672 -11.088 1.00 92.62 127 TYR A CA 1
ATOM 986 C C . TYR A 1 127 ? 10.076 -0.260 -10.684 1.00 92.62 127 TYR A C 1
ATOM 988 O O . TYR A 1 127 ? 8.898 0.104 -10.736 1.00 92.62 127 TYR A O 1
ATOM 996 N N . ILE A 1 128 ? 10.441 -1.457 -10.230 1.00 94.12 128 ILE A N 1
ATOM 997 C CA . ILE A 1 128 ? 9.573 -2.284 -9.393 1.00 94.12 128 ILE A CA 1
ATOM 998 C C . ILE A 1 128 ? 9.812 -1.854 -7.948 1.00 94.12 128 ILE A C 1
ATOM 1000 O O . ILE A 1 128 ? 10.946 -1.849 -7.474 1.00 94.12 128 ILE A O 1
ATOM 1004 N N . TYR A 1 129 ? 8.743 -1.475 -7.261 1.00 95.50 129 TYR A N 1
ATOM 1005 C CA . TYR A 1 129 ? 8.778 -1.089 -5.859 1.00 95.50 129 TYR A CA 1
ATOM 1006 C C . TYR A 1 129 ? 8.382 -2.301 -5.030 1.00 95.50 129 TYR A C 1
ATOM 1008 O O . TYR A 1 129 ? 7.225 -2.725 -5.066 1.00 95.50 129 TYR A O 1
ATOM 1016 N N . GLU A 1 130 ? 9.336 -2.876 -4.310 1.00 95.75 130 GLU A N 1
ATOM 1017 C CA . GLU A 1 130 ? 9.078 -3.976 -3.389 1.00 95.75 130 GLU A CA 1
ATOM 1018 C C . GLU A 1 130 ? 8.897 -3.430 -1.977 1.00 95.75 130 GLU A C 1
ATOM 1020 O O . GLU A 1 130 ? 9.749 -2.708 -1.467 1.00 95.75 130 GLU A O 1
ATOM 1025 N N . VAL A 1 131 ? 7.757 -3.744 -1.370 1.00 96.75 131 VAL A N 1
ATOM 1026 C CA . VAL A 1 131 ? 7.357 -3.265 -0.050 1.00 96.75 131 VAL A CA 1
ATOM 1027 C C . VAL A 1 131 ? 7.530 -4.400 0.942 1.00 96.75 131 VAL A C 1
ATOM 1029 O O . VAL A 1 131 ? 6.894 -5.432 0.781 1.00 96.75 131 VAL A O 1
ATOM 1032 N N . ASN A 1 132 ? 8.328 -4.201 1.986 1.00 93.62 132 ASN A N 1
ATOM 1033 C CA . ASN A 1 132 ? 8.633 -5.224 2.981 1.00 93.62 132 ASN A CA 1
ATOM 1034 C C . ASN A 1 132 ? 8.582 -4.645 4.399 1.00 93.62 132 ASN A C 1
ATOM 1036 O O . ASN A 1 132 ? 8.985 -3.509 4.644 1.00 93.62 132 ASN A O 1
ATOM 1040 N N . ALA A 1 133 ? 8.145 -5.448 5.363 1.00 92.56 133 ALA A N 1
ATOM 1041 C CA . ALA A 1 133 ? 8.139 -5.081 6.778 1.00 92.56 133 ALA A CA 1
ATOM 1042 C C . ALA A 1 133 ? 8.618 -6.280 7.600 1.00 92.56 133 ALA A C 1
ATOM 1044 O O . ALA A 1 133 ? 7.872 -7.234 7.811 1.00 92.56 133 ALA A O 1
ATOM 1045 N N . GLY A 1 134 ? 9.902 -6.284 7.973 1.00 83.94 134 GLY A N 1
ATOM 1046 C CA . GLY A 1 134 ? 10.567 -7.354 8.735 1.00 83.94 134 GLY A CA 1
ATOM 1047 C C . GLY A 1 134 ? 10.721 -8.711 8.025 1.00 83.94 134 GLY A C 1
ATOM 1048 O O . GLY A 1 134 ? 11.650 -9.450 8.333 1.00 83.94 134 GLY A O 1
ATOM 1049 N N . LYS A 1 135 ? 9.844 -9.041 7.073 1.00 83.50 135 LYS A N 1
ATOM 1050 C CA . LYS A 1 135 ? 9.883 -10.230 6.217 1.00 83.50 135 LYS A CA 1
ATOM 1051 C C . LYS A 1 135 ? 9.680 -9.811 4.767 1.00 83.50 135 LYS A C 1
ATOM 1053 O O . LYS A 1 135 ? 8.854 -8.934 4.506 1.00 83.50 135 LYS A O 1
ATOM 1058 N N . ASP A 1 136 ? 10.412 -10.455 3.864 1.00 85.56 136 ASP A N 1
ATOM 1059 C CA . ASP A 1 136 ? 10.141 -10.378 2.432 1.00 85.56 136 ASP A CA 1
ATOM 1060 C C . ASP A 1 136 ? 8.970 -11.307 2.105 1.00 85.56 136 ASP A C 1
ATOM 1062 O O . ASP A 1 136 ? 9.004 -12.503 2.400 1.00 85.56 136 ASP A O 1
ATOM 1066 N N . LEU A 1 137 ? 7.901 -10.714 1.582 1.00 87.00 137 LEU A N 1
ATOM 1067 C CA . LEU A 1 137 ? 6.680 -11.406 1.168 1.00 87.00 137 LEU A CA 1
ATOM 1068 C C . LEU A 1 137 ? 6.365 -11.135 -0.310 1.00 87.00 137 LEU A C 1
ATOM 1070 O O . LEU A 1 137 ? 5.229 -11.329 -0.745 1.00 87.00 137 LEU A O 1
ATOM 1074 N N . HIS A 1 138 ? 7.350 -10.625 -1.061 1.00 91.56 138 HIS A N 1
ATOM 1075 C CA . HIS A 1 138 ? 7.265 -10.321 -2.488 1.00 91.56 138 HIS A CA 1
ATOM 1076 C C . HIS A 1 138 ? 6.056 -9.451 -2.867 1.00 91.56 138 HIS A C 1
ATOM 1078 O O . HIS A 1 138 ? 5.463 -9.586 -3.946 1.00 91.56 138 HIS A O 1
ATOM 1084 N N . THR A 1 139 ? 5.682 -8.524 -1.980 1.00 96.69 139 THR A N 1
ATOM 1085 C CA . THR A 1 139 ? 4.635 -7.531 -2.222 1.00 96.69 139 THR A CA 1
ATOM 1086 C C . THR A 1 139 ? 5.191 -6.389 -3.056 1.00 96.69 139 THR A C 1
ATOM 1088 O O . THR A 1 139 ? 6.000 -5.594 -2.584 1.00 96.69 139 THR A O 1
ATOM 1091 N N . ARG A 1 140 ? 4.781 -6.316 -4.327 1.00 96.75 140 ARG A N 1
ATOM 1092 C CA . ARG A 1 140 ? 5.391 -5.424 -5.325 1.00 96.75 140 ARG A CA 1
ATOM 1093 C C . ARG A 1 140 ? 4.357 -4.562 -6.030 1.00 96.75 140 ARG A C 1
ATOM 1095 O O . ARG A 1 140 ? 3.242 -5.011 -6.300 1.00 96.75 140 ARG A O 1
ATOM 1102 N N . TYR A 1 141 ? 4.740 -3.349 -6.407 1.00 97.31 141 TYR A N 1
ATOM 1103 C CA . TYR A 1 141 ? 3.955 -2.521 -7.315 1.00 97.31 141 TYR A CA 1
ATOM 1104 C C . TYR A 1 141 ? 4.821 -1.807 -8.352 1.00 97.31 141 TYR A C 1
ATOM 1106 O O . TYR A 1 141 ? 6.029 -1.647 -8.191 1.00 97.31 141 TYR A O 1
ATOM 1114 N N . THR A 1 142 ? 4.185 -1.371 -9.434 1.00 96.44 142 THR A N 1
ATOM 1115 C CA . THR A 1 142 ? 4.779 -0.485 -10.442 1.00 96.44 142 THR A CA 1
ATOM 1116 C C . THR A 1 142 ? 3.848 0.685 -10.731 1.00 96.44 142 THR A C 1
ATOM 1118 O O . THR A 1 142 ? 2.645 0.627 -10.452 1.00 96.44 142 THR A O 1
ATOM 1121 N N . LEU A 1 143 ? 4.410 1.758 -11.289 1.00 95.44 143 LEU A N 1
ATOM 1122 C CA . LEU A 1 143 ? 3.720 3.027 -11.511 1.00 95.44 143 LEU A CA 1
ATOM 1123 C C . LEU A 1 143 ? 3.610 3.346 -13.004 1.00 95.44 143 LEU A C 1
ATOM 1125 O O . LEU A 1 143 ? 4.461 2.960 -13.802 1.00 95.44 143 LEU A O 1
ATOM 1129 N N . GLN A 1 144 ? 2.570 4.076 -13.400 1.00 95.44 144 GLN A N 1
ATOM 1130 C CA . GLN A 1 144 ? 2.474 4.688 -14.727 1.00 95.44 144 GLN A CA 1
ATOM 1131 C C . GLN A 1 144 ? 1.701 6.002 -14.658 1.00 95.44 144 GLN A C 1
ATOM 1133 O O . GLN A 1 144 ? 0.586 6.044 -14.138 1.00 95.44 144 GLN A O 1
ATOM 1138 N N . GLY A 1 145 ? 2.271 7.060 -15.233 1.00 93.50 145 GLY A N 1
ATOM 1139 C CA . GLY A 1 145 ? 1.718 8.410 -15.136 1.00 93.50 145 GLY A CA 1
ATOM 1140 C C . GLY A 1 145 ? 2.001 9.072 -13.785 1.00 93.50 145 GLY A C 1
ATOM 1141 O O . GLY A 1 145 ? 2.860 8.623 -13.023 1.00 93.50 145 GLY A O 1
ATOM 1142 N N . ASN A 1 146 ? 1.291 10.162 -13.498 1.00 91.31 146 ASN A N 1
ATOM 1143 C CA . ASN A 1 146 ? 1.514 11.028 -12.340 1.00 91.31 146 ASN A CA 1
ATOM 1144 C C . ASN A 1 146 ? 0.197 11.589 -11.761 1.00 91.31 146 ASN A C 1
ATOM 1146 O O . ASN A 1 146 ? -0.882 11.450 -12.347 1.00 91.31 146 ASN A O 1
ATOM 1150 N N . GLY A 1 147 ? 0.303 12.200 -10.577 1.00 89.94 147 GLY A N 1
ATOM 1151 C CA . GLY A 1 147 ? -0.820 12.812 -9.863 1.00 89.94 147 GLY A CA 1
ATOM 1152 C C . GLY A 1 147 ? -1.930 11.824 -9.493 1.00 89.94 147 GLY A C 1
ATOM 1153 O O . GLY A 1 147 ? -1.721 10.613 -9.434 1.00 89.94 147 GLY A O 1
ATOM 1154 N N . SER A 1 148 ? -3.140 12.342 -9.291 1.00 92.56 148 SER A N 1
ATOM 1155 C CA . SER A 1 148 ? -4.328 11.558 -8.914 1.00 92.56 148 SER A CA 1
ATOM 1156 C C . SER A 1 148 ? -4.710 10.475 -9.938 1.00 92.56 148 SER A C 1
ATOM 1158 O O . SER A 1 148 ? -5.295 9.447 -9.583 1.00 92.56 148 SER A O 1
ATOM 1160 N N . SER A 1 149 ? -4.337 10.673 -11.206 1.00 94.69 149 SER A N 1
ATOM 1161 C CA . SER A 1 149 ? -4.570 9.726 -12.303 1.00 94.69 149 SER A CA 1
ATOM 1162 C C . SER A 1 149 ? -3.495 8.640 -12.439 1.00 94.69 149 SER A C 1
ATOM 1164 O O . SER A 1 149 ? -3.670 7.716 -13.239 1.00 94.69 149 SER A O 1
ATOM 1166 N N . GLN A 1 150 ? -2.398 8.724 -11.671 1.00 95.44 150 GLN A N 1
ATOM 1167 C CA . GLN A 1 150 ? -1.315 7.743 -11.707 1.00 95.44 150 GLN A CA 1
ATOM 1168 C C . GLN A 1 150 ? -1.872 6.341 -11.471 1.00 95.44 150 GLN A C 1
ATOM 1170 O O . GLN A 1 150 ? -2.561 6.090 -10.481 1.00 95.44 150 GLN A O 1
ATOM 1175 N N . LYS A 1 151 ? -1.555 5.422 -12.383 1.00 97.81 151 LYS A N 1
ATOM 1176 C CA . LYS A 1 151 ? -1.934 4.016 -12.284 1.00 97.81 151 LYS A CA 1
ATOM 1177 C C . LYS A 1 151 ? -0.914 3.270 -11.441 1.00 97.81 151 LYS A C 1
ATOM 1179 O O . LYS A 1 151 ? 0.285 3.323 -11.711 1.00 97.81 151 LYS A O 1
ATOM 1184 N N . ILE A 1 152 ? -1.428 2.522 -10.478 1.00 98.25 152 ILE A N 1
ATOM 1185 C CA . ILE A 1 152 ? -0.689 1.589 -9.642 1.00 98.25 152 ILE A CA 1
ATOM 1186 C C . ILE A 1 152 ? -1.032 0.183 -10.125 1.00 98.25 152 ILE A C 1
ATOM 1188 O O . ILE A 1 152 ? -2.210 -0.176 -10.211 1.00 98.25 152 ILE A O 1
ATOM 1192 N N . PHE A 1 153 ? -0.028 -0.617 -10.464 1.00 98.00 153 PHE A N 1
ATOM 1193 C CA . PHE A 1 153 ? -0.194 -2.037 -10.777 1.00 98.00 153 PHE A CA 1
ATOM 1194 C C . PHE A 1 153 ? 0.353 -2.844 -9.609 1.00 98.00 153 PHE A C 1
ATOM 1196 O O . PHE A 1 153 ? 1.505 -2.652 -9.239 1.00 98.00 153 PHE A O 1
ATOM 1203 N N . LEU A 1 154 ? -0.466 -3.717 -9.026 1.00 98.06 154 LEU A N 1
ATOM 1204 C CA . LEU A 1 154 ? -0.116 -4.467 -7.823 1.00 98.06 154 LEU A CA 1
ATOM 1205 C C . LEU A 1 154 ? 0.150 -5.932 -8.143 1.00 98.06 154 LEU A C 1
ATOM 1207 O O . LEU A 1 154 ? -0.544 -6.532 -8.969 1.00 98.06 154 LEU A O 1
ATOM 1211 N N . TYR A 1 155 ? 1.126 -6.495 -7.442 1.00 96.25 155 TYR A N 1
ATOM 1212 C CA . TYR A 1 155 ? 1.600 -7.858 -7.611 1.00 96.25 155 TYR A CA 1
ATOM 1213 C C . TYR A 1 155 ? 1.834 -8.522 -6.254 1.00 96.25 155 TYR A C 1
ATOM 1215 O O . TYR A 1 155 ? 2.025 -7.854 -5.233 1.00 96.25 155 TYR A O 1
ATOM 1223 N N . GLN A 1 156 ? 1.846 -9.846 -6.273 1.00 93.75 156 GLN A N 1
ATOM 1224 C CA . GLN A 1 156 ? 2.376 -10.697 -5.214 1.00 93.75 156 GLN A CA 1
ATOM 1225 C C . GLN A 1 156 ? 3.055 -11.887 -5.891 1.00 93.75 156 GLN A C 1
ATOM 1227 O O . GLN A 1 156 ? 2.457 -12.448 -6.807 1.00 93.75 156 GLN A O 1
ATOM 1232 N N . ASP A 1 157 ? 4.270 -12.255 -5.478 1.00 88.50 157 ASP A N 1
ATOM 1233 C CA . ASP A 1 157 ? 5.018 -13.377 -6.075 1.00 88.50 157 ASP A CA 1
ATOM 1234 C C . ASP A 1 157 ? 5.081 -13.271 -7.615 1.00 88.50 157 ASP A C 1
ATOM 1236 O O . ASP A 1 157 ? 4.800 -14.218 -8.344 1.00 88.50 157 ASP A O 1
ATOM 1240 N N . GLU A 1 158 ? 5.325 -12.053 -8.122 1.00 86.88 158 GLU A N 1
ATOM 1241 C CA . GLU A 1 158 ? 5.333 -11.690 -9.559 1.00 86.88 158 GLU A CA 1
ATOM 1242 C C . GLU A 1 158 ? 3.989 -11.836 -10.294 1.00 86.88 158 GLU A C 1
ATOM 1244 O O . GLU A 1 158 ? 3.817 -11.355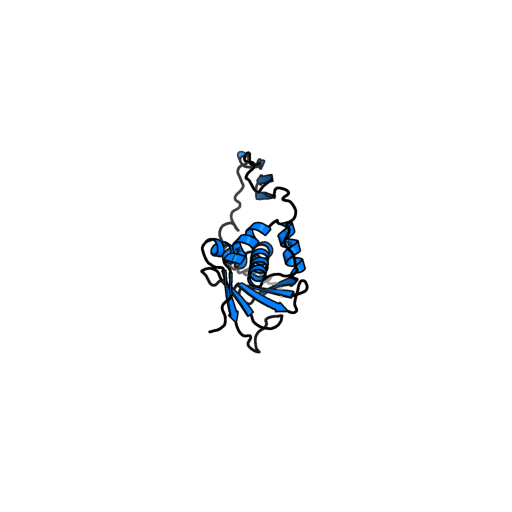 -11.417 1.00 86.88 158 GLU A O 1
ATOM 1249 N N . ARG A 1 159 ? 2.976 -12.404 -9.640 1.00 92.31 159 ARG A N 1
ATOM 1250 C CA . ARG A 1 159 ? 1.622 -12.516 -10.165 1.00 92.31 159 ARG A CA 1
ATOM 1251 C C . ARG A 1 159 ? 0.907 -11.176 -10.080 1.00 92.31 159 ARG A C 1
ATOM 1253 O O . ARG A 1 159 ? 0.760 -10.584 -9.013 1.00 92.31 159 ARG A O 1
ATOM 1260 N N . TYR A 1 160 ? 0.373 -10.735 -11.213 1.00 95.44 160 TYR A N 1
ATOM 1261 C CA . TYR A 1 160 ? -0.474 -9.550 -11.288 1.00 95.44 160 TYR A CA 1
ATOM 1262 C C . TYR A 1 160 ? -1.792 -9.742 -10.520 1.00 95.44 160 TYR A C 1
ATOM 1264 O O . TYR A 1 160 ? -2.544 -10.682 -10.787 1.00 95.44 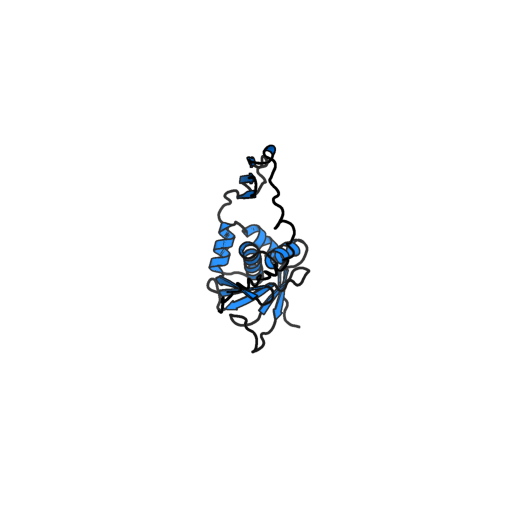160 TYR A O 1
ATOM 1272 N N . LEU A 1 161 ? -2.086 -8.823 -9.599 1.00 96.00 161 LEU A N 1
ATOM 1273 C CA . LEU A 1 161 ? -3.317 -8.809 -8.802 1.00 96.00 161 LEU A CA 1
ATOM 1274 C C . LEU A 1 161 ? -4.376 -7.874 -9.388 1.00 96.00 161 LEU A C 1
ATOM 1276 O O . LEU A 1 161 ? -5.561 -8.200 -9.403 1.00 96.00 161 LEU A O 1
ATOM 1280 N N . GLY A 1 162 ? -3.961 -6.700 -9.863 1.00 97.00 162 GLY A N 1
ATOM 1281 C CA . GLY A 1 162 ? -4.890 -5.693 -10.357 1.00 97.00 162 GLY A CA 1
ATOM 1282 C C . GLY A 1 162 ? -4.268 -4.312 -10.503 1.00 97.00 162 GLY A C 1
ATOM 1283 O O . GLY A 1 162 ? -3.076 -4.105 -10.275 1.00 97.00 162 GLY A O 1
ATOM 1284 N N . THR A 1 163 ? -5.085 -3.350 -10.924 1.00 98.00 163 THR A N 1
ATOM 1285 C CA . THR A 1 163 ? -4.687 -1.949 -11.073 1.00 98.00 163 THR A CA 1
ATOM 1286 C C . THR A 1 163 ? -5.725 -1.019 -10.468 1.00 98.00 163 THR A C 1
ATOM 1288 O O . THR A 1 163 ? -6.908 -1.360 -10.405 1.00 98.00 163 THR A O 1
ATOM 1291 N N . ALA A 1 164 ? -5.272 0.136 -9.998 1.00 98.00 164 ALA A N 1
ATOM 1292 C CA . ALA A 1 164 ? -6.115 1.245 -9.582 1.00 98.00 164 ALA A CA 1
ATOM 1293 C C . ALA A 1 164 ? -5.375 2.565 -9.791 1.00 98.00 164 ALA A C 1
ATOM 1295 O O . ALA A 1 164 ? -4.145 2.586 -9.807 1.00 98.00 164 ALA A O 1
ATOM 1296 N N . THR A 1 165 ? -6.115 3.659 -9.934 1.00 98.06 165 THR A N 1
ATOM 1297 C CA . THR A 1 165 ? -5.532 4.999 -9.840 1.00 98.06 165 THR A CA 1
ATOM 1298 C C . THR A 1 165 ? -5.373 5.425 -8.382 1.00 98.06 165 THR A C 1
ATOM 1300 O O . THR A 1 165 ? -6.067 4.910 -7.501 1.00 98.06 165 THR A O 1
ATOM 1303 N N . VAL A 1 166 ? -4.502 6.401 -8.125 1.00 97.19 166 VAL A N 1
ATOM 1304 C CA . VAL A 1 166 ? -4.378 7.041 -6.804 1.00 97.19 166 VAL A CA 1
ATOM 1305 C C . VAL A 1 166 ? -5.736 7.565 -6.313 1.00 97.19 166 VAL A C 1
ATOM 1307 O O . VAL A 1 166 ? -6.110 7.329 -5.167 1.00 97.19 166 VAL A O 1
ATOM 1310 N N . GLU A 1 167 ? -6.538 8.177 -7.190 1.00 96.19 167 GLU A N 1
ATOM 1311 C CA . GLU A 1 167 ? -7.890 8.635 -6.845 1.00 96.19 167 GLU A CA 1
ATOM 1312 C C . GLU A 1 167 ? -8.817 7.486 -6.399 1.00 96.19 167 GLU A C 1
ATOM 1314 O O . GLU A 1 167 ? -9.547 7.609 -5.413 1.00 96.19 167 GLU A O 1
ATOM 1319 N N . GLN A 1 168 ? -8.782 6.346 -7.097 1.00 97.19 168 GLN A N 1
ATOM 1320 C CA . GLN A 1 168 ? -9.585 5.171 -6.741 1.00 97.19 168 GLN A CA 1
ATOM 1321 C C . GLN A 1 168 ? -9.146 4.567 -5.403 1.00 97.19 168 GLN A C 1
ATOM 1323 O O . GLN A 1 168 ? -9.995 4.136 -4.621 1.00 97.19 168 GLN A O 1
ATOM 1328 N N . ILE A 1 169 ? -7.838 4.559 -5.132 1.00 97.94 169 ILE A N 1
ATOM 1329 C CA . ILE A 1 169 ? -7.268 4.121 -3.854 1.00 97.94 169 ILE A CA 1
ATOM 1330 C C . ILE A 1 169 ? -7.769 5.019 -2.720 1.00 97.94 169 ILE A C 1
ATOM 1332 O O . ILE A 1 169 ? -8.350 4.519 -1.759 1.00 97.94 169 ILE A O 1
ATOM 1336 N N . VAL A 1 170 ? -7.612 6.338 -2.852 1.00 95.69 170 VAL A N 1
ATOM 1337 C CA . VAL A 1 170 ? -8.052 7.314 -1.844 1.00 95.69 170 VAL A CA 1
ATOM 1338 C C . VAL A 1 170 ? -9.553 7.209 -1.587 1.00 95.69 170 VAL A C 1
ATOM 1340 O O . VAL A 1 170 ? -9.983 7.172 -0.436 1.00 95.69 170 VAL A O 1
ATOM 1343 N N . ARG A 1 171 ? -10.364 7.089 -2.645 1.00 92.38 171 ARG A N 1
ATOM 1344 C CA . ARG A 1 171 ? -11.816 6.910 -2.522 1.00 92.38 171 ARG A CA 1
ATOM 1345 C C . ARG A 1 171 ? -12.163 5.665 -1.706 1.00 92.38 171 ARG A C 1
ATOM 1347 O O . ARG A 1 171 ? -12.942 5.770 -0.764 1.00 92.38 171 ARG A O 1
ATOM 1354 N N . PHE A 1 172 ? -11.549 4.527 -2.029 1.00 91.19 172 PHE A N 1
ATOM 1355 C CA . PHE A 1 172 ? -11.750 3.275 -1.301 1.00 91.19 172 PHE A CA 1
ATOM 1356 C C . PHE A 1 172 ? -11.347 3.401 0.175 1.00 91.19 172 PHE A C 1
ATOM 1358 O O . PHE A 1 172 ? -12.100 3.004 1.060 1.00 91.19 172 PHE A O 1
ATOM 1365 N N . LEU A 1 173 ? -10.185 3.994 0.459 1.00 90.62 173 LEU A N 1
ATOM 1366 C CA . LEU A 1 173 ? -9.678 4.148 1.826 1.00 90.62 173 LEU A CA 1
ATOM 1367 C C . LEU A 1 173 ? -10.522 5.111 2.669 1.00 90.62 173 LEU A C 1
ATOM 1369 O O . LEU A 1 173 ? -10.724 4.863 3.859 1.00 90.62 173 LEU A O 1
ATOM 1373 N N . ASN A 1 174 ? -11.070 6.161 2.055 1.00 88.00 174 ASN A N 1
ATOM 1374 C CA . ASN A 1 174 ? -12.010 7.071 2.707 1.00 88.00 174 ASN A CA 1
ATOM 1375 C C . ASN A 1 174 ? -13.356 6.401 3.018 1.00 88.00 174 ASN A C 1
ATOM 1377 O O . ASN A 1 174 ? -13.985 6.748 4.015 1.00 88.00 174 ASN A O 1
ATOM 1381 N N . GLU A 1 175 ? -13.807 5.438 2.206 1.00 85.94 175 GLU A N 1
ATOM 1382 C CA . GLU A 1 175 ? -15.028 4.660 2.476 1.00 85.94 175 GLU A CA 1
ATOM 1383 C C . GLU A 1 175 ? -14.870 3.741 3.696 1.00 85.94 175 GLU A C 1
ATOM 1385 O O . GLU A 1 175 ? -15.822 3.555 4.459 1.00 85.94 175 GLU A O 1
ATOM 1390 N N . ILE A 1 176 ? -13.662 3.213 3.922 1.00 82.38 176 ILE A N 1
ATOM 1391 C CA . ILE A 1 176 ? -13.345 2.368 5.084 1.00 82.38 176 ILE A CA 1
ATOM 1392 C C . ILE A 1 176 ? -12.695 3.135 6.253 1.00 82.38 176 ILE A C 1
ATOM 1394 O O . ILE A 1 176 ? -12.450 2.551 7.307 1.00 82.38 176 ILE A O 1
ATOM 1398 N N . ASN A 1 177 ? -12.528 4.457 6.124 1.00 85.06 177 ASN A N 1
ATOM 1399 C CA . ASN A 1 177 ? -12.037 5.389 7.151 1.00 85.06 177 ASN A CA 1
ATOM 1400 C C . ASN A 1 177 ? -10.635 5.054 7.701 1.00 85.06 177 ASN A C 1
ATOM 1402 O O . ASN A 1 177 ? -10.422 5.016 8.924 1.00 85.06 177 ASN A O 1
ATOM 1406 N N . CYS A 1 178 ? -9.690 4.808 6.790 1.00 85.19 178 CYS A N 1
ATOM 1407 C CA . CYS A 1 178 ? -8.297 4.454 7.090 1.00 85.19 178 CYS A CA 1
ATOM 1408 C C . CYS A 1 178 ? -7.371 5.657 7.368 1.00 85.19 178 CYS A C 1
ATOM 1410 O O . CYS A 1 178 ? -6.165 5.476 7.491 1.00 85.19 178 CYS A O 1
ATOM 1412 N N . ASP A 1 179 ? -7.882 6.881 7.521 1.00 85.88 179 ASP A N 1
ATOM 1413 C CA . ASP A 1 179 ? -7.081 8.115 7.650 1.00 85.88 179 ASP A CA 1
ATOM 1414 C C . ASP A 1 179 ? -6.021 8.055 8.757 1.00 85.88 179 ASP A C 1
ATOM 1416 O O . ASP A 1 179 ? -4.871 8.464 8.582 1.00 85.88 179 ASP A O 1
ATOM 1420 N N . ALA A 1 180 ? -6.414 7.522 9.917 1.00 85.31 180 ALA A N 1
ATOM 1421 C CA . ALA A 1 180 ? -5.537 7.394 11.075 1.00 85.31 180 ALA A CA 1
ATOM 1422 C C . ALA A 1 180 ? -4.437 6.349 10.845 1.00 85.31 180 ALA A C 1
ATOM 1424 O O . ALA A 1 180 ? -3.297 6.550 11.258 1.00 85.31 180 ALA A O 1
ATOM 1425 N N . GLU A 1 181 ? -4.777 5.255 10.166 1.00 88.81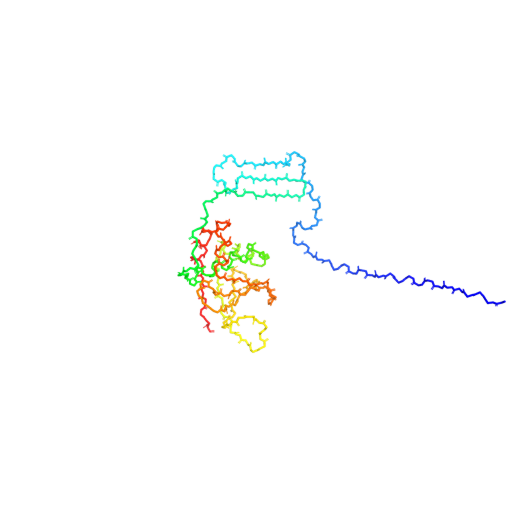 181 GLU A N 1
ATOM 1426 C CA . GLU A 1 181 ? -3.837 4.197 9.803 1.00 88.81 181 GLU A CA 1
ATOM 1427 C C . GLU A 1 181 ? -2.812 4.717 8.791 1.00 88.81 181 GLU A C 1
ATOM 1429 O O . GLU A 1 181 ? -1.616 4.549 9.003 1.00 88.81 181 GLU A O 1
ATOM 1434 N N . ILE A 1 182 ? -3.257 5.462 7.772 1.00 92.56 182 ILE A N 1
ATOM 1435 C CA . ILE A 1 182 ? -2.374 6.129 6.805 1.00 92.56 182 ILE A CA 1
ATOM 1436 C C . ILE A 1 182 ? -1.456 7.138 7.499 1.00 92.56 182 ILE A C 1
ATOM 1438 O O . ILE A 1 182 ? -0.243 7.114 7.295 1.00 92.56 182 ILE A O 1
ATOM 1442 N N . SER A 1 183 ? -2.012 7.987 8.368 1.00 89.56 183 SER A N 1
ATOM 1443 C CA . SER A 1 183 ? -1.259 8.988 9.138 1.00 89.56 183 SER A CA 1
ATOM 1444 C C . SER A 1 183 ? -0.193 8.373 10.045 1.00 89.56 183 SER A C 1
ATOM 1446 O O . SER A 1 183 ? 0.853 8.983 10.280 1.00 89.56 183 SER A O 1
ATOM 1448 N N . HIS A 1 184 ? -0.453 7.179 10.576 1.00 91.56 184 HIS A N 1
ATOM 1449 C CA . HIS A 1 184 ? 0.510 6.437 11.378 1.00 91.56 184 HIS A CA 1
ATOM 1450 C C . HIS A 1 184 ? 1.566 5.763 10.497 1.00 91.56 184 HIS A C 1
ATOM 1452 O O . HIS A 1 184 ? 2.762 5.948 10.718 1.00 91.56 184 HIS A O 1
ATOM 1458 N N . LEU A 1 185 ? 1.129 5.010 9.486 1.00 93.94 185 LEU A N 1
ATOM 1459 C CA . LEU A 1 185 ? 1.992 4.172 8.662 1.00 93.94 185 LEU A CA 1
ATOM 1460 C C . LEU A 1 185 ? 2.987 4.994 7.842 1.00 93.94 185 LEU A C 1
ATOM 1462 O O . LEU A 1 185 ? 4.157 4.627 7.791 1.00 93.94 185 LEU A O 1
ATOM 1466 N N . GLN A 1 186 ? 2.569 6.130 7.267 1.00 94.88 186 GLN A N 1
ATOM 1467 C CA . GLN A 1 186 ? 3.445 6.967 6.433 1.00 94.88 186 GLN A CA 1
ATOM 1468 C C . GLN A 1 186 ? 4.712 7.427 7.173 1.00 94.88 186 GLN A C 1
ATOM 1470 O O . GLN A 1 186 ? 5.779 7.540 6.580 1.00 94.88 186 GLN A O 1
ATOM 1475 N N . LYS A 1 187 ? 4.630 7.618 8.495 1.00 94.19 187 LYS A N 1
ATOM 1476 C CA . LYS A 1 187 ? 5.765 8.036 9.335 1.00 94.19 187 LYS A CA 1
ATOM 1477 C C . LYS A 1 187 ? 6.803 6.931 9.529 1.00 94.19 187 LYS A C 1
ATOM 1479 O O . LYS A 1 187 ? 7.910 7.207 9.975 1.00 94.19 187 LYS A O 1
ATOM 1484 N N . LYS A 1 188 ? 6.432 5.686 9.230 1.00 94.25 188 LYS A N 1
ATOM 1485 C CA . LYS A 1 188 ? 7.275 4.492 9.349 1.00 94.25 188 LYS A CA 1
ATOM 1486 C C . LYS A 1 188 ? 7.837 4.045 8.001 1.00 94.25 188 LYS A C 1
ATOM 1488 O O . LYS A 1 188 ? 8.510 3.016 7.950 1.00 94.25 188 LYS A O 1
ATOM 1493 N N . VAL A 1 189 ? 7.517 4.766 6.924 1.00 96.12 189 VAL A N 1
ATOM 1494 C CA . VAL A 1 189 ? 7.973 4.430 5.578 1.00 96.12 189 VAL A CA 1
ATOM 1495 C C . VAL A 1 189 ? 9.416 4.872 5.387 1.00 96.12 189 VAL A C 1
ATOM 1497 O O . VAL A 1 189 ? 9.735 6.054 5.509 1.00 96.12 189 VAL A O 1
ATOM 1500 N N . THR A 1 190 ? 10.254 3.924 4.985 1.00 94.44 190 THR A N 1
ATOM 1501 C CA . THR A 1 190 ? 11.616 4.174 4.516 1.00 94.44 190 THR A CA 1
ATOM 1502 C C . THR A 1 190 ? 11.704 3.761 3.056 1.00 94.44 190 THR A C 1
ATOM 1504 O O . THR A 1 190 ? 11.409 2.619 2.716 1.00 94.44 190 THR A O 1
ATOM 1507 N N . ILE A 1 191 ? 12.116 4.675 2.181 1.00 91.00 191 ILE A N 1
ATOM 1508 C CA . ILE A 1 191 ? 12.310 4.390 0.755 1.00 91.00 191 ILE A CA 1
ATOM 1509 C C . ILE A 1 191 ? 13.816 4.327 0.510 1.00 91.00 191 ILE A C 1
ATOM 1511 O O . ILE A 1 191 ? 14.507 5.335 0.651 1.00 91.00 191 ILE A O 1
ATOM 1515 N N . GLY A 1 192 ? 14.327 3.136 0.210 1.00 80.00 192 GLY A N 1
ATOM 1516 C CA . GLY A 1 192 ? 15.745 2.913 -0.044 1.00 80.00 192 GLY A CA 1
ATOM 1517 C C . GLY A 1 192 ? 16.153 3.427 -1.422 1.00 80.00 192 GLY A C 1
ATOM 1518 O O . GLY A 1 192 ? 15.527 3.090 -2.422 1.00 80.00 192 GLY A O 1
ATOM 1519 N N . GLY A 1 193 ? 17.220 4.223 -1.486 1.00 49.78 193 GLY A N 1
ATOM 1520 C CA . GLY A 1 193 ? 17.947 4.467 -2.730 1.00 49.78 193 GLY A CA 1
ATOM 1521 C C . GLY A 1 193 ? 18.849 3.273 -3.033 1.00 49.78 193 GLY A C 1
ATOM 1522 O O . GLY A 1 193 ? 19.490 2.759 -2.120 1.00 49.78 193 GLY A O 1
ATOM 1523 N N . SER A 1 194 ? 18.869 2.820 -4.288 1.00 36.53 194 SER A N 1
ATOM 1524 C CA . SER A 1 194 ? 19.739 1.732 -4.754 1.00 36.53 194 SER A CA 1
ATOM 1525 C C . SER A 1 194 ? 21.181 1.965 -4.286 1.00 36.53 194 SER A C 1
ATOM 1527 O O . SER A 1 194 ? 21.767 2.984 -4.653 1.00 36.53 194 SER A O 1
ATOM 1529 N N . SER A 1 195 ? 21.729 1.055 -3.479 1.00 33.50 195 SER A N 1
ATOM 1530 C CA . SER A 1 195 ? 23.181 0.897 -3.335 1.00 33.50 195 SER A CA 1
ATOM 1531 C C . SER A 1 195 ? 23.745 0.233 -4.582 1.00 33.50 195 SER A C 1
ATOM 1533 O O . SER A 1 195 ? 23.144 -0.793 -4.981 1.00 33.50 195 SER A O 1
#

Organism: NCBI:txid47770